Protein AF-A0A9P5BDB6-F1 (afdb_monomer_lite)

Organism: NCBI:txid1803897

Radius of gyration: 20.16 Å; chains: 1; bounding box: 65×36×44 Å

Foldseek 3Di:
DVVLVCCCPVVVPVPRPPVQDDPPSPADDFVGPPDDDFDFDQDPVQETDSDDDPDDDDDDDDDPPPDDRHYYHPDWDAFWDWDWDWDKDWDKDAAQDFKDKDKDFAFDAAPVRHTDWDQDPVRDTDSGQWIWIDIRQQQCQQPVCCVPPVHGGRPDDGGHTDDHGDIDTGITTRDRPPTGTDGRGHD

InterPro domains:
  IPR008979 Galactose-binding-like domain superfamily [SSF49785] (26-170)
  IPR013736 Xaa-Pro dipeptidyl-peptidase, C-terminal [PF08530] (18-170)

Structure (mmCIF, N/CA/C/O backbone):
data_AF-A0A9P5BDB6-F1
#
_entry.id   AF-A0A9P5BDB6-F1
#
loop_
_atom_site.group_PDB
_atom_site.id
_atom_site.type_symbol
_atom_site.label_atom_id
_atom_site.label_alt_id
_atom_site.label_comp_id
_atom_site.label_asym_id
_atom_site.label_entity_id
_atom_site.label_seq_id
_atom_site.pdbx_PDB_ins_code
_atom_site.Cartn_x
_atom_site.Cartn_y
_atom_site.Cartn_z
_atom_site.occupancy
_atom_site.B_iso_or_equiv
_atom_site.auth_seq_id
_atom_site.auth_comp_id
_atom_site.auth_asym_id
_atom_site.auth_atom_id
_atom_site.pdbx_PDB_model_num
ATOM 1 N N . MET A 1 1 ? 29.375 -2.406 -13.005 1.00 69.44 1 MET A N 1
ATOM 2 C CA . MET A 1 1 ? 29.230 -0.979 -12.637 1.00 69.44 1 MET A CA 1
ATOM 3 C C . MET A 1 1 ? 30.063 -0.570 -11.429 1.00 69.44 1 MET A C 1
ATOM 5 O O . MET A 1 1 ? 30.885 0.315 -11.593 1.00 69.44 1 MET A O 1
ATOM 9 N N . GLN A 1 2 ? 29.937 -1.211 -10.257 1.00 81.62 2 GLN A N 1
ATOM 10 C CA . GLN A 1 2 ? 30.625 -0.764 -9.026 1.00 81.62 2 GLN A CA 1
ATOM 11 C C . GLN A 1 2 ? 32.148 -0.587 -9.178 1.00 81.62 2 GLN A C 1
ATOM 13 O O . GLN A 1 2 ? 32.693 0.418 -8.746 1.00 81.62 2 GLN A O 1
ATOM 18 N N . ARG A 1 3 ? 32.838 -1.499 -9.875 1.00 85.56 3 ARG A N 1
ATOM 19 C CA . ARG A 1 3 ? 34.272 -1.338 -10.169 1.00 85.56 3 ARG A CA 1
ATOM 20 C C . ARG A 1 3 ? 34.581 -0.088 -11.003 1.00 85.56 3 ARG A C 1
ATOM 22 O O . ARG A 1 3 ? 35.513 0.616 -10.658 1.00 85.56 3 ARG A O 1
ATOM 29 N N . LYS A 1 4 ? 33.797 0.209 -12.049 1.00 86.31 4 LYS A N 1
ATOM 30 C CA . LYS A 1 4 ? 33.955 1.430 -12.863 1.00 86.31 4 LYS A CA 1
ATOM 31 C C . LYS A 1 4 ? 33.714 2.691 -12.019 1.00 86.31 4 LYS A C 1
ATOM 33 O O . LYS A 1 4 ? 34.449 3.662 -12.139 1.00 86.31 4 LYS A O 1
ATOM 38 N N . PHE A 1 5 ? 32.733 2.649 -11.115 1.00 86.25 5 PHE A N 1
ATOM 39 C CA . PHE A 1 5 ? 32.493 3.730 -10.157 1.00 86.25 5 PHE A CA 1
ATOM 40 C C . PHE A 1 5 ? 33.731 3.981 -9.290 1.00 86.25 5 PHE A C 1
ATOM 42 O O . PHE A 1 5 ? 34.263 5.086 -9.255 1.00 86.25 5 PHE A O 1
ATOM 49 N N . LEU A 1 6 ? 34.253 2.926 -8.667 1.00 91.00 6 LEU A N 1
ATOM 50 C CA . LEU A 1 6 ? 35.444 3.016 -7.827 1.00 91.00 6 LEU A CA 1
ATOM 51 C C . LEU A 1 6 ? 36.692 3.417 -8.627 1.00 91.00 6 LEU A C 1
ATOM 53 O O . LEU A 1 6 ? 37.464 4.244 -8.165 1.00 91.00 6 LEU A O 1
ATOM 57 N N . ASP A 1 7 ? 36.876 2.896 -9.838 1.00 91.75 7 ASP A N 1
ATOM 58 C CA . ASP A 1 7 ? 37.983 3.255 -10.729 1.00 91.75 7 ASP A CA 1
ATOM 59 C C . ASP A 1 7 ? 37.995 4.753 -11.080 1.00 91.75 7 ASP A C 1
ATOM 61 O O . ASP A 1 7 ? 39.063 5.362 -11.132 1.00 91.75 7 ASP A O 1
ATOM 65 N N . TYR A 1 8 ? 36.824 5.361 -11.261 1.00 89.12 8 TYR A N 1
ATOM 66 C CA . TYR A 1 8 ? 36.694 6.791 -11.537 1.00 89.12 8 TYR A CA 1
ATOM 67 C C . TYR A 1 8 ? 37.008 7.651 -10.307 1.00 89.12 8 TYR A C 1
ATOM 69 O O . TYR A 1 8 ? 37.785 8.593 -10.407 1.00 89.12 8 TYR A O 1
ATOM 77 N N . PHE A 1 9 ? 36.429 7.330 -9.142 1.00 89.69 9 PHE A N 1
ATOM 78 C CA . PHE A 1 9 ? 36.543 8.173 -7.942 1.00 89.69 9 PHE A CA 1
ATOM 79 C C . PHE A 1 9 ? 37.794 7.905 -7.096 1.00 89.69 9 PHE A C 1
ATOM 81 O O . PHE A 1 9 ? 38.264 8.812 -6.417 1.00 89.69 9 PHE A O 1
ATOM 88 N N . LEU A 1 10 ? 38.329 6.681 -7.112 1.00 93.38 10 LEU A N 1
ATOM 89 C CA . LEU A 1 10 ? 39.500 6.299 -6.311 1.00 93.38 10 LEU A CA 1
ATOM 90 C C . LEU A 1 10 ? 40.804 6.305 -7.109 1.00 93.38 10 LEU A C 1
ATOM 92 O O . LEU A 1 10 ? 41.866 6.500 -6.526 1.00 93.38 10 LEU A O 1
ATOM 96 N N . PHE A 1 11 ? 40.737 6.067 -8.421 1.00 93.56 11 PHE A N 1
ATOM 97 C CA . PHE A 1 11 ? 41.924 5.907 -9.268 1.00 93.56 11 PHE A CA 1
ATOM 98 C C . PHE A 1 11 ? 41.970 6.889 -10.449 1.00 93.56 11 PHE A C 1
ATOM 100 O O . PHE A 1 11 ? 42.804 6.717 -11.335 1.00 93.56 11 PHE A O 1
ATOM 107 N N . ASP A 1 12 ? 41.089 7.897 -10.467 1.00 88.62 12 ASP A N 1
ATOM 108 C CA . ASP A 1 12 ? 40.996 8.958 -11.487 1.00 88.62 12 ASP A CA 1
ATOM 109 C C . ASP A 1 12 ? 40.868 8.444 -12.937 1.00 88.62 12 ASP A C 1
ATOM 111 O O . ASP A 1 12 ? 41.189 9.133 -13.907 1.00 88.62 12 ASP A O 1
ATOM 115 N N . LYS A 1 13 ? 40.369 7.214 -13.123 1.00 90.06 13 LYS A N 1
ATOM 116 C CA . LYS A 1 13 ? 40.137 6.624 -14.450 1.00 90.06 13 LYS A CA 1
ATOM 117 C C . LYS A 1 13 ? 38.823 7.147 -15.026 1.00 90.06 13 LYS A C 1
ATOM 119 O O . LYS A 1 13 ? 37.816 6.438 -15.017 1.00 90.06 13 LYS A O 1
ATOM 124 N N . LYS A 1 14 ? 38.832 8.400 -15.490 1.00 83.00 14 LYS A N 1
ATOM 125 C CA . LYS A 1 14 ? 37.618 9.124 -15.913 1.00 83.00 14 LYS A CA 1
ATOM 126 C C . LYS A 1 14 ? 36.959 8.577 -17.181 1.00 83.00 14 LYS A C 1
ATOM 128 O O . LYS A 1 14 ? 35.743 8.657 -17.316 1.00 83.00 14 LYS A O 1
ATOM 133 N N . ASP A 1 15 ? 37.743 7.983 -18.073 1.00 82.69 15 ASP A N 1
ATOM 134 C CA . ASP A 1 15 ? 37.272 7.392 -19.328 1.00 82.69 15 ASP A CA 1
ATOM 135 C C . ASP A 1 15 ? 37.002 5.888 -19.161 1.00 82.69 15 ASP A C 1
ATOM 137 O O . ASP A 1 15 ? 37.808 5.033 -19.527 1.00 82.69 15 ASP A O 1
ATOM 141 N N . ASN A 1 16 ? 35.908 5.546 -18.476 1.00 81.12 16 ASN A N 1
ATOM 142 C CA . ASN A 1 16 ? 35.563 4.147 -18.196 1.00 81.12 16 ASN A CA 1
ATOM 143 C C . ASN A 1 16 ? 34.085 3.788 -18.443 1.00 81.12 16 ASN A C 1
ATOM 145 O O . ASN A 1 16 ? 33.651 2.677 -18.105 1.00 81.12 16 ASN A O 1
ATOM 149 N N . GLY A 1 17 ? 33.318 4.705 -19.044 1.00 73.38 17 GLY A N 1
ATOM 150 C CA . GLY A 1 17 ? 31.904 4.515 -19.387 1.00 73.38 17 GLY A CA 1
ATOM 151 C C . GLY A 1 17 ? 31.037 4.177 -18.172 1.00 73.38 17 GLY A C 1
ATOM 152 O O . GLY A 1 17 ? 30.349 3.156 -18.174 1.00 73.38 17 GLY A O 1
ATOM 153 N N . MET A 1 18 ? 31.179 4.930 -17.074 1.00 71.31 18 MET A N 1
ATOM 154 C CA . MET A 1 18 ? 30.401 4.740 -15.838 1.00 71.31 18 MET A CA 1
ATOM 155 C C . MET A 1 18 ? 29.145 5.615 -15.759 1.00 71.31 18 MET A C 1
ATOM 157 O O . MET A 1 18 ? 28.213 5.247 -15.056 1.00 71.31 18 MET A O 1
ATOM 161 N N . LEU A 1 19 ? 29.107 6.750 -16.458 1.00 63.72 19 LEU A N 1
ATOM 162 C CA . LEU A 1 19 ? 28.036 7.746 -16.327 1.00 63.72 19 LEU A CA 1
ATOM 163 C C . LEU A 1 19 ? 26.764 7.423 -17.142 1.00 63.72 19 LEU A C 1
ATOM 165 O O . LEU A 1 19 ? 25.836 8.219 -17.142 1.00 63.72 19 LEU A O 1
ATOM 169 N N . GLU A 1 20 ? 26.697 6.271 -17.812 1.00 59.72 20 GLU A N 1
ATOM 170 C CA . GLU A 1 20 ? 25.645 5.917 -18.786 1.00 59.72 20 GLU A CA 1
ATOM 171 C C . GLU A 1 20 ? 24.553 4.994 -18.211 1.00 59.72 20 GLU A C 1
ATOM 173 O O . GLU A 1 20 ? 24.208 3.993 -18.837 1.00 59.72 20 GLU A O 1
ATOM 178 N N . THR A 1 21 ? 24.069 5.200 -16.977 1.00 56.19 21 THR A N 1
ATOM 179 C CA . THR A 1 21 ? 23.204 4.166 -16.370 1.00 56.19 21 THR A CA 1
ATOM 180 C C . THR A 1 21 ? 22.024 4.682 -15.551 1.00 56.19 21 THR A C 1
ATOM 182 O O . THR A 1 21 ? 22.164 4.980 -14.363 1.00 56.19 21 THR A O 1
ATOM 185 N N . LEU A 1 22 ? 20.841 4.618 -16.164 1.00 55.31 22 LEU A N 1
ATOM 186 C CA . LEU A 1 22 ? 19.526 4.468 -15.534 1.00 55.31 22 LEU A CA 1
ATOM 187 C C . LEU A 1 22 ? 18.759 3.319 -16.243 1.00 55.31 22 LEU A C 1
ATOM 189 O O . LEU A 1 22 ? 19.253 2.756 -17.216 1.00 55.31 22 LEU A O 1
ATOM 193 N N . TYR A 1 23 ? 17.609 2.884 -15.703 1.00 60.47 23 TYR A N 1
ATOM 194 C CA . TYR A 1 23 ? 16.861 1.697 -16.184 1.00 60.47 23 TYR A CA 1
ATOM 195 C C . TYR A 1 23 ? 16.454 1.780 -17.664 1.00 60.47 23 TYR A C 1
ATOM 197 O O . TYR A 1 23 ? 16.486 0.769 -18.364 1.00 60.47 23 TYR A O 1
ATOM 205 N N . ARG A 1 24 ? 16.104 2.982 -18.134 1.00 65.00 24 ARG A N 1
ATOM 206 C CA . ARG A 1 24 ? 16.070 3.314 -19.560 1.00 65.00 24 ARG A CA 1
ATOM 207 C C . ARG A 1 24 ? 17.379 4.043 -19.851 1.00 65.00 24 ARG A C 1
ATOM 209 O O . ARG A 1 24 ? 17.751 4.922 -19.077 1.00 65.00 24 ARG A O 1
ATOM 216 N N . GLU A 1 25 ? 18.075 3.658 -20.917 1.00 62.56 25 GLU A N 1
ATOM 217 C CA . GLU A 1 25 ? 19.440 4.130 -21.211 1.00 62.56 25 GLU A CA 1
ATOM 218 C C . GLU A 1 25 ? 19.535 5.666 -21.321 1.00 62.56 25 GLU A C 1
ATOM 220 O O . GLU A 1 25 ? 20.555 6.236 -20.944 1.00 62.56 25 GLU A O 1
ATOM 225 N N . ASP A 1 26 ? 18.440 6.329 -21.712 1.00 73.00 26 ASP A N 1
ATOM 226 C CA . ASP A 1 26 ? 18.333 7.791 -21.840 1.00 73.00 26 ASP A CA 1
ATOM 227 C C . ASP A 1 26 ? 17.632 8.485 -20.653 1.00 73.00 26 ASP A C 1
ATOM 229 O O . ASP A 1 26 ? 17.383 9.693 -20.686 1.00 73.00 26 ASP A O 1
ATOM 233 N N . GLU A 1 27 ? 17.258 7.743 -19.607 1.00 77.31 27 GLU A N 1
ATOM 234 C CA . GLU A 1 27 ? 16.602 8.338 -18.445 1.00 77.31 27 GLU A CA 1
ATOM 235 C C . GLU A 1 27 ? 17.592 9.223 -17.684 1.00 77.31 27 GLU A C 1
ATOM 237 O O . GLU A 1 27 ? 18.753 8.865 -17.508 1.00 77.31 27 GLU A O 1
ATOM 242 N N . THR A 1 28 ? 17.134 10.380 -17.205 1.00 82.06 28 THR A N 1
ATOM 243 C CA . THR A 1 28 ? 17.984 11.352 -16.485 1.00 82.06 28 THR A CA 1
ATOM 244 C C . THR A 1 28 ? 17.473 11.664 -15.081 1.00 82.06 28 THR A C 1
ATOM 246 O O . THR A 1 28 ? 18.120 12.395 -14.328 1.00 82.06 28 THR A O 1
ATOM 249 N N . SER A 1 29 ? 16.324 11.100 -14.705 1.00 81.75 29 SER A N 1
ATOM 250 C CA . SER A 1 29 ? 15.650 11.378 -13.441 1.00 81.75 29 SER A CA 1
ATOM 251 C C . SER A 1 29 ? 14.963 10.135 -12.884 1.00 81.75 29 SER A C 1
ATOM 253 O O . SER A 1 29 ? 14.673 9.179 -13.599 1.00 81.75 29 SER A O 1
ATOM 255 N N . PHE A 1 30 ? 14.703 10.135 -11.579 1.00 77.56 30 PHE A N 1
ATOM 256 C CA . PHE A 1 30 ? 13.811 9.153 -10.982 1.00 77.56 30 PHE A CA 1
ATOM 257 C C . PHE A 1 30 ? 12.891 9.823 -9.946 1.00 77.56 30 PHE A C 1
ATOM 259 O O . PHE A 1 30 ? 13.412 10.407 -8.991 1.00 77.56 30 PHE A O 1
ATOM 266 N N . PRO A 1 31 ? 11.554 9.685 -10.063 1.00 81.75 31 PRO A N 1
ATOM 267 C CA . PRO A 1 31 ? 10.823 9.096 -11.195 1.00 81.75 31 PRO A CA 1
ATOM 268 C C . PRO A 1 31 ? 11.068 9.854 -12.518 1.00 81.75 31 PRO A C 1
ATOM 270 O O . PRO A 1 31 ? 11.462 11.018 -12.455 1.00 81.75 31 PRO A O 1
ATOM 273 N N . PRO A 1 32 ? 10.852 9.224 -13.688 1.00 83.50 32 PRO A N 1
ATOM 274 C CA . PRO A 1 32 ? 10.959 9.887 -14.990 1.00 83.50 32 PRO A CA 1
ATOM 275 C C . PRO A 1 32 ? 10.100 11.150 -15.118 1.00 83.50 32 PRO A C 1
ATOM 277 O O . PRO A 1 32 ? 9.013 11.221 -14.538 1.00 83.50 32 PRO A O 1
ATOM 280 N N . PHE A 1 33 ? 10.530 12.121 -15.927 1.00 85.00 33 PHE A N 1
ATOM 281 C CA . PHE A 1 33 ? 9.787 13.375 -16.141 1.00 85.00 33 PHE A CA 1
ATOM 282 C C . PHE A 1 33 ? 8.409 13.190 -16.795 1.00 85.00 33 PHE A C 1
ATOM 284 O O . PHE A 1 33 ? 7.537 14.039 -16.622 1.00 85.00 33 PHE A O 1
ATOM 291 N N . ASP A 1 34 ? 8.205 12.101 -17.536 1.00 85.88 34 ASP A N 1
ATOM 292 C CA . ASP A 1 34 ? 6.930 11.729 -18.160 1.00 85.88 34 ASP A CA 1
ATOM 293 C C . ASP A 1 34 ? 6.008 10.926 -17.221 1.00 85.88 34 ASP A C 1
ATOM 295 O O . ASP A 1 34 ? 4.931 10.489 -17.635 1.00 85.88 34 ASP A O 1
ATOM 299 N N . THR A 1 35 ? 6.391 10.746 -15.950 1.00 85.94 35 THR A N 1
ATOM 300 C CA . THR A 1 35 ? 5.573 10.045 -14.954 1.00 85.94 35 THR A CA 1
ATOM 301 C C . THR A 1 35 ? 4.239 10.759 -14.748 1.00 85.94 35 THR A C 1
ATOM 303 O O . THR A 1 35 ? 4.188 11.948 -14.431 1.00 85.94 35 THR A O 1
ATOM 306 N N . GLN A 1 36 ? 3.147 10.003 -14.856 1.00 89.44 36 GLN A N 1
ATOM 307 C CA . GLN A 1 36 ? 1.801 10.478 -14.552 1.00 89.44 36 GLN A CA 1
ATOM 308 C C . GLN A 1 36 ? 1.323 9.918 -13.218 1.00 89.44 36 GLN A C 1
ATOM 310 O O . GLN A 1 36 ? 1.463 8.727 -12.936 1.00 89.44 36 GLN A O 1
ATOM 315 N N . GLU A 1 37 ? 0.708 10.773 -12.409 1.00 88.19 37 GLU A N 1
ATOM 316 C CA . GLU A 1 37 ? 0.053 10.334 -11.188 1.00 88.19 37 GLU A CA 1
ATOM 317 C C . GLU A 1 37 ? -1.363 9.842 -11.492 1.00 88.19 37 GLU A C 1
ATOM 319 O O . GLU A 1 37 ? -2.229 10.605 -11.921 1.00 88.19 37 GLU A O 1
ATOM 324 N N . VAL A 1 38 ? -1.597 8.551 -11.259 1.00 91.06 38 VAL A N 1
ATOM 325 C CA . VAL A 1 38 ? -2.867 7.880 -11.555 1.00 91.06 38 VAL A CA 1
ATOM 326 C C . VAL A 1 38 ? -3.474 7.344 -10.264 1.00 91.06 38 VAL A C 1
ATOM 328 O O . VAL A 1 38 ? -2.821 6.629 -9.504 1.00 91.06 38 VAL A O 1
ATOM 331 N N . SER A 1 39 ? -4.740 7.681 -10.020 1.00 92.50 39 SER A N 1
ATOM 332 C CA . SER A 1 39 ? -5.497 7.196 -8.863 1.00 92.50 39 SER A CA 1
ATOM 333 C C . SER A 1 39 ? -6.342 5.978 -9.227 1.00 92.50 39 SER A C 1
ATOM 335 O O . SER A 1 39 ? -7.054 5.986 -10.228 1.00 92.50 39 SER A O 1
ATOM 337 N N . PHE A 1 40 ? -6.301 4.961 -8.367 1.00 93.12 40 PHE A N 1
ATOM 338 C CA . PHE A 1 40 ? -7.231 3.836 -8.385 1.00 93.12 40 PHE A CA 1
ATOM 339 C C . PHE A 1 40 ? -8.119 3.927 -7.149 1.00 93.12 40 PHE A C 1
ATOM 341 O O . PHE A 1 40 ? -7.626 3.938 -6.021 1.00 93.12 40 PHE A O 1
ATOM 348 N N . TYR A 1 41 ? -9.425 3.988 -7.359 1.00 95.19 41 TYR A N 1
ATOM 349 C CA . TYR A 1 41 ? -10.412 4.120 -6.302 1.00 95.19 41 TYR A CA 1
ATOM 350 C C . TYR A 1 41 ? -10.902 2.749 -5.848 1.00 95.19 41 TYR A C 1
ATOM 352 O O . TYR A 1 41 ? -11.212 1.881 -6.666 1.00 95.19 41 TYR A O 1
ATOM 360 N N . LEU A 1 42 ? -10.983 2.575 -4.530 1.00 94.88 42 LEU A N 1
ATOM 361 C CA . LEU A 1 42 ? -11.600 1.413 -3.901 1.00 94.88 42 LEU A CA 1
ATOM 362 C C . LEU A 1 42 ? -13.125 1.568 -3.971 1.00 94.88 42 LEU A C 1
ATOM 364 O O . LEU A 1 42 ? -13.653 2.559 -3.464 1.00 94.88 42 LEU A O 1
ATOM 368 N N . THR A 1 43 ? -13.830 0.611 -4.574 1.00 94.69 43 THR A N 1
ATOM 369 C CA . THR A 1 43 ? -15.304 0.633 -4.647 1.00 94.69 43 THR A CA 1
ATOM 370 C C . THR A 1 43 ? -15.947 -0.286 -3.597 1.00 94.69 43 THR A C 1
ATOM 372 O O . THR A 1 43 ? -15.309 -1.249 -3.152 1.00 94.69 43 THR A O 1
ATOM 375 N N . PRO A 1 44 ? -17.216 -0.052 -3.211 1.00 93.88 44 PRO A N 1
ATOM 376 C CA . PRO A 1 44 ? -17.940 -0.932 -2.287 1.00 93.88 44 PRO A CA 1
ATOM 377 C C . PRO A 1 44 ? -18.059 -2.389 -2.761 1.00 93.88 44 PRO A C 1
ATOM 379 O O . PRO A 1 44 ? -18.041 -3.321 -1.958 1.00 93.88 44 PRO A O 1
ATOM 382 N N . GLU A 1 45 ? -18.081 -2.611 -4.075 1.00 94.00 45 GLU A N 1
ATOM 383 C CA . GLU A 1 45 ? -18.115 -3.929 -4.725 1.00 94.00 45 GLU A CA 1
ATOM 384 C C . GLU A 1 45 ? -16.749 -4.631 -4.701 1.00 94.00 45 GLU A C 1
ATOM 386 O O . GLU A 1 45 ? -16.560 -5.664 -5.351 1.00 94.00 45 GLU A O 1
ATOM 391 N N . LYS A 1 46 ? -15.788 -4.072 -3.956 1.00 95.56 46 LYS A N 1
ATOM 392 C CA . LYS A 1 46 ? -14.409 -4.543 -3.841 1.00 95.56 46 LYS A CA 1
ATOM 393 C C . LYS A 1 46 ? -13.697 -4.536 -5.194 1.00 95.56 46 LYS A C 1
ATOM 395 O O . LYS A 1 46 ? -12.988 -5.480 -5.558 1.00 95.56 46 LYS A O 1
ATOM 400 N N . ARG A 1 47 ? -13.876 -3.447 -5.947 1.00 95.25 47 ARG A N 1
ATOM 401 C CA . ARG A 1 47 ? -13.162 -3.201 -7.203 1.00 95.25 47 ARG A CA 1
ATOM 402 C C . ARG A 1 47 ? -12.130 -2.086 -7.081 1.00 95.25 47 ARG A C 1
ATOM 404 O O . ARG A 1 47 ? -12.230 -1.233 -6.202 1.00 95.25 47 ARG A O 1
ATOM 411 N N . LEU A 1 48 ? -11.126 -2.128 -7.955 1.00 93.94 48 LEU A N 1
ATOM 412 C CA . LEU A 1 48 ? -10.222 -1.015 -8.240 1.00 93.94 48 LEU A CA 1
ATOM 413 C C . LEU A 1 48 ? -10.688 -0.345 -9.531 1.00 93.94 48 LEU A C 1
ATOM 415 O O . LEU A 1 48 ? -10.611 -0.962 -10.596 1.00 93.94 48 LEU A O 1
ATOM 419 N N . SER A 1 49 ? -11.150 0.901 -9.430 1.00 93.00 49 SER A N 1
ATOM 420 C CA . SER A 1 49 ? -11.615 1.684 -10.579 1.00 93.00 49 SER A CA 1
ATOM 421 C C . SER A 1 49 ? -10.693 2.859 -10.874 1.00 93.00 49 SER A C 1
ATOM 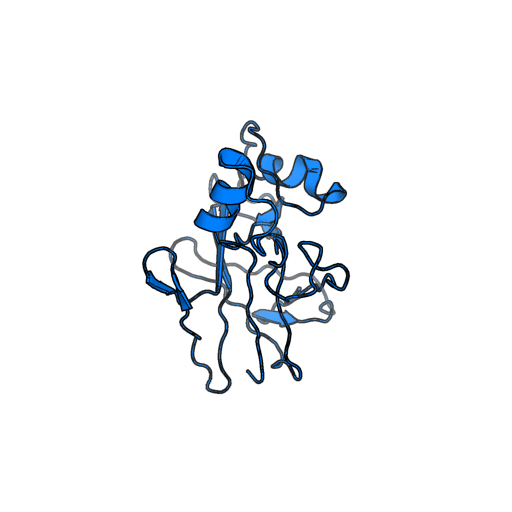423 O O . SER A 1 49 ? -10.224 3.537 -9.965 1.00 93.00 49 SER A O 1
ATOM 425 N N . LEU A 1 50 ? -10.477 3.148 -12.155 1.00 91.69 50 LEU A N 1
ATOM 426 C CA . LEU A 1 50 ? -9.838 4.396 -12.595 1.00 91.69 50 LEU A CA 1
ATOM 427 C C . LEU A 1 50 ? -10.803 5.589 -12.558 1.00 91.69 50 LEU A C 1
ATOM 429 O O . LEU A 1 50 ? -10.383 6.739 -12.675 1.00 91.69 50 LEU A O 1
ATOM 433 N N . LYS A 1 51 ? -12.106 5.330 -12.421 1.00 91.94 51 LYS A N 1
ATOM 434 C CA . LYS A 1 51 ? -13.134 6.361 -12.317 1.00 91.94 51 LYS A CA 1
ATOM 435 C C . LYS A 1 51 ? -13.513 6.532 -10.860 1.00 91.94 51 LYS A C 1
ATOM 437 O O . LYS A 1 51 ? -13.628 5.561 -10.117 1.00 91.94 51 LYS A O 1
ATOM 442 N N . TYR A 1 52 ? -13.739 7.778 -10.461 1.00 90.44 52 TYR A N 1
ATOM 443 C CA . TYR A 1 52 ? -14.262 8.044 -9.132 1.00 90.44 52 TYR A CA 1
ATOM 444 C C . TYR A 1 52 ? -15.639 7.367 -8.989 1.00 90.44 52 TYR A C 1
ATOM 446 O O . TYR A 1 52 ? -16.486 7.563 -9.869 1.00 90.44 52 TYR A O 1
ATOM 454 N N . PRO A 1 53 ? -15.873 6.558 -7.940 1.00 89.00 53 PRO A N 1
ATOM 455 C CA . PRO A 1 53 ? -17.123 5.828 -7.788 1.00 89.00 53 PRO A CA 1
ATOM 456 C C . PRO A 1 53 ? -18.293 6.802 -7.624 1.00 89.00 53 PRO A C 1
ATOM 458 O O . PRO A 1 53 ? -18.225 7.760 -6.854 1.00 89.00 53 PRO A O 1
ATOM 461 N N . ALA A 1 54 ? -19.376 6.557 -8.361 1.00 85.88 54 ALA A N 1
ATOM 462 C CA . ALA A 1 54 ? -20.614 7.306 -8.204 1.00 85.88 54 ALA A CA 1
ATOM 463 C C . ALA A 1 54 ? -21.396 6.757 -7.003 1.00 85.88 54 ALA A C 1
ATOM 465 O O . ALA A 1 54 ? -21.600 5.550 -6.903 1.00 85.88 54 ALA A O 1
ATOM 466 N N . GLY A 1 55 ? -21.863 7.636 -6.117 1.00 85.69 55 GLY A N 1
ATOM 467 C CA . GLY A 1 55 ? -22.681 7.262 -4.963 1.00 85.69 55 GLY A CA 1
ATOM 468 C C . GLY A 1 55 ? -22.058 7.646 -3.625 1.00 85.69 55 GLY A C 1
ATOM 469 O O . GLY A 1 55 ? -21.063 8.366 -3.555 1.00 85.69 55 GLY A O 1
ATOM 470 N N . GLU A 1 56 ? -22.698 7.193 -2.551 1.00 87.69 56 GLU A N 1
ATOM 471 C CA . GLU A 1 56 ? -22.248 7.463 -1.189 1.00 87.69 56 GLU A CA 1
ATOM 472 C C . GLU A 1 56 ? -21.111 6.525 -0.777 1.00 87.69 56 GLU A C 1
ATOM 474 O O . GLU A 1 56 ? -21.037 5.369 -1.202 1.00 87.69 56 GLU A O 1
ATOM 479 N N . LYS A 1 57 ? -20.228 7.025 0.092 1.00 89.81 57 LYS A N 1
ATOM 480 C CA . LYS A 1 57 ? -19.190 6.206 0.719 1.00 89.81 57 LYS A CA 1
ATOM 481 C C . LYS A 1 57 ? -19.841 5.074 1.514 1.00 89.81 57 LYS A C 1
ATOM 483 O O . LYS A 1 57 ? -20.743 5.319 2.312 1.00 89.81 57 LYS A O 1
ATOM 488 N N . GLN A 1 58 ? -19.334 3.857 1.343 1.00 93.88 58 GLN A N 1
ATOM 489 C CA . GLN A 1 58 ? -19.759 2.697 2.122 1.00 93.88 58 GLN A CA 1
ATOM 490 C C . GLN A 1 58 ? -18.615 2.180 2.982 1.00 93.88 58 GLN A C 1
ATOM 492 O O . GLN A 1 58 ? -17.455 2.166 2.570 1.00 93.88 58 GLN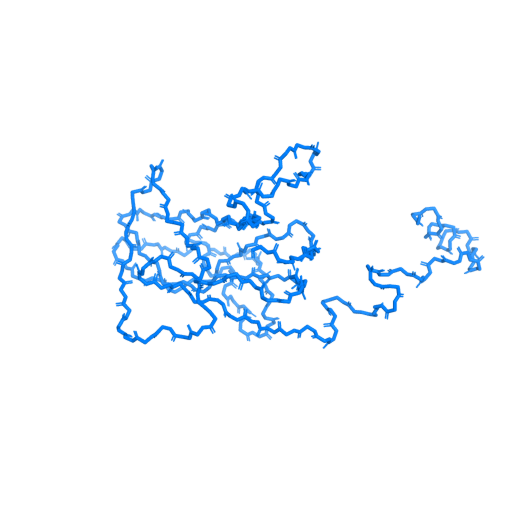 A O 1
ATOM 497 N N . GLU A 1 59 ? -18.960 1.738 4.185 1.00 95.06 59 GLU A N 1
ATOM 498 C CA . GLU A 1 59 ? -18.015 1.087 5.074 1.00 95.06 59 GLU A CA 1
ATOM 499 C C . GLU A 1 59 ? -17.822 -0.376 4.671 1.00 95.06 59 GLU A C 1
ATOM 501 O O . GLU A 1 59 ? -18.786 -1.119 4.481 1.00 95.06 59 GLU A O 1
ATOM 506 N N . LEU A 1 60 ? -16.561 -0.799 4.596 1.00 96.38 60 LEU A N 1
ATOM 507 C CA . LEU A 1 60 ? -16.192 -2.200 4.455 1.00 96.38 60 LEU A CA 1
ATOM 508 C C . LEU A 1 60 ? -15.534 -2.671 5.751 1.00 96.38 60 LEU A C 1
ATOM 510 O O . LEU A 1 60 ? -14.546 -2.094 6.203 1.00 96.38 60 LEU A O 1
ATOM 514 N N . SER A 1 61 ? -16.069 -3.741 6.334 1.00 95.44 61 SER A N 1
ATOM 515 C CA . SER A 1 61 ? -15.569 -4.322 7.581 1.00 95.44 61 SER A CA 1
ATOM 516 C C . SER A 1 61 ? -14.981 -5.712 7.340 1.00 95.44 61 SER A C 1
ATOM 518 O O . SER A 1 61 ? -15.425 -6.452 6.461 1.00 95.44 61 SER A O 1
ATOM 520 N N . TYR A 1 62 ? -13.988 -6.079 8.144 1.00 94.81 62 TYR A N 1
ATOM 521 C CA . TYR A 1 62 ? -13.381 -7.409 8.158 1.00 94.81 62 TYR A CA 1
ATOM 522 C C . TYR A 1 62 ? -12.881 -7.731 9.567 1.00 94.81 62 TYR A C 1
ATOM 524 O O . TYR A 1 62 ? -12.622 -6.821 10.360 1.00 94.81 62 TYR A O 1
ATOM 532 N N . GLN A 1 63 ? -12.737 -9.016 9.899 1.00 94.25 63 GLN A N 1
ATOM 533 C CA . GLN A 1 63 ? -12.168 -9.404 11.182 1.00 94.25 63 GLN A CA 1
ATOM 534 C C . GLN A 1 63 ? -10.635 -9.371 11.118 1.00 94.25 63 GLN A C 1
ATOM 536 O O . GLN A 1 63 ? -10.009 -10.168 10.416 1.00 94.25 63 GLN A O 1
ATOM 541 N N . GLY A 1 64 ? -10.018 -8.472 11.892 1.00 89.50 64 GLY A N 1
ATOM 542 C CA . GLY A 1 64 ? -8.560 -8.409 12.034 1.00 89.50 64 GLY A CA 1
ATOM 543 C C . GLY A 1 64 ? -7.952 -9.768 12.410 1.00 89.50 64 GLY A C 1
ATOM 544 O O . GLY A 1 64 ? -8.572 -10.558 13.123 1.00 89.50 64 GLY A O 1
ATOM 545 N N . PHE A 1 65 ? -6.745 -10.045 11.908 1.00 86.94 65 PHE A N 1
ATOM 546 C CA . PHE A 1 65 ? -6.015 -11.322 12.027 1.00 86.94 65 PHE A CA 1
ATOM 547 C C . PHE A 1 65 ? -6.656 -12.559 11.378 1.00 86.94 65 PHE A C 1
ATOM 549 O O . PHE A 1 65 ? -5.993 -13.593 11.311 1.00 86.94 65 PHE A O 1
ATOM 556 N N . ARG A 1 66 ? -7.906 -12.491 10.904 1.00 91.75 66 ARG A N 1
ATOM 557 C CA . ARG A 1 66 ? -8.593 -13.634 10.278 1.00 91.75 66 ARG A CA 1
ATOM 558 C C . ARG A 1 66 ? -8.872 -13.418 8.803 1.00 91.75 66 ARG A C 1
ATOM 560 O O . ARG A 1 66 ? -8.606 -14.305 7.997 1.00 91.75 66 ARG A O 1
ATOM 567 N N . ASP A 1 67 ? -9.352 -12.230 8.469 1.00 94.94 67 ASP A N 1
ATOM 568 C CA . ASP A 1 67 ? -9.856 -11.921 7.142 1.00 94.94 67 ASP A CA 1
ATOM 569 C C . ASP A 1 67 ? -8.976 -10.898 6.428 1.00 94.94 67 ASP A C 1
ATOM 571 O O . ASP A 1 67 ? -8.172 -10.179 7.026 1.00 94.94 67 ASP A O 1
ATOM 575 N N . ASN A 1 68 ? -9.174 -10.808 5.117 1.00 94.69 68 ASN A N 1
ATOM 576 C CA . ASN A 1 68 ? -8.633 -9.755 4.275 1.00 94.69 68 ASN A CA 1
ATOM 577 C C . ASN A 1 68 ? -9.748 -9.163 3.406 1.00 94.69 68 ASN A C 1
ATOM 579 O O . ASN A 1 68 ? -10.728 -9.833 3.075 1.00 94.69 68 ASN A O 1
ATOM 583 N N . ILE A 1 69 ? -9.575 -7.903 3.016 1.00 95.81 69 ILE A N 1
ATOM 584 C CA . ILE A 1 69 ? -10.358 -7.295 1.944 1.00 95.81 69 ILE A CA 1
ATOM 585 C C . ILE A 1 69 ? -9.459 -7.241 0.715 1.00 95.81 69 ILE A C 1
ATOM 587 O O . ILE A 1 69 ? -8.372 -6.670 0.756 1.00 95.81 69 ILE A O 1
ATOM 591 N N . THR A 1 70 ? -9.917 -7.850 -0.375 1.00 95.44 70 THR A N 1
ATOM 592 C CA . THR A 1 70 ? -9.211 -7.856 -1.658 1.00 95.44 70 THR A CA 1
ATOM 593 C C . THR A 1 70 ? -9.999 -7.032 -2.660 1.00 95.44 70 THR A C 1
ATOM 595 O O . THR A 1 70 ? -11.193 -7.269 -2.818 1.00 95.44 70 THR A O 1
ATOM 598 N N . PHE A 1 71 ? -9.322 -6.107 -3.343 1.00 95.56 71 PHE A N 1
ATOM 599 C CA . PHE A 1 71 ? -9.887 -5.324 -4.438 1.00 95.56 71 PHE A CA 1
ATOM 600 C C . PHE A 1 71 ? -9.290 -5.781 -5.768 1.00 95.56 71 PHE A C 1
ATOM 602 O O . PHE A 1 71 ? -8.076 -5.960 -5.872 1.00 95.56 71 PHE A O 1
ATOM 609 N N . ILE A 1 72 ? -10.141 -5.972 -6.774 1.00 93.62 72 ILE A N 1
ATOM 610 C CA . ILE A 1 72 ? -9.750 -6.468 -8.103 1.00 93.62 72 ILE A CA 1
ATOM 611 C C . ILE A 1 72 ? -10.072 -5.397 -9.143 1.00 93.62 72 ILE A C 1
ATOM 613 O O . ILE A 1 72 ? -11.113 -4.753 -9.047 1.00 93.62 72 ILE A O 1
ATOM 617 N N . LEU A 1 73 ? -9.212 -5.216 -10.143 1.00 91.81 73 LEU A N 1
ATOM 618 C CA . LEU A 1 73 ? -9.486 -4.313 -11.264 1.00 91.81 73 LEU A CA 1
ATOM 619 C C . LEU A 1 73 ? -10.852 -4.608 -11.902 1.00 91.81 73 LEU A C 1
ATOM 621 O O . LEU A 1 73 ? -11.248 -5.766 -12.044 1.00 91.81 73 LEU A O 1
ATOM 625 N N . GLU A 1 74 ? -11.584 -3.551 -12.254 1.00 88.62 74 GLU A N 1
ATOM 626 C CA . GLU A 1 74 ? -12.875 -3.672 -12.950 1.00 88.62 74 GLU A CA 1
ATOM 627 C C . GLU A 1 74 ? -12.720 -4.268 -14.346 1.00 88.62 74 GLU A C 1
ATOM 629 O O . GLU A 1 74 ? -13.537 -5.080 -14.779 1.00 88.62 74 GLU A O 1
ATOM 634 N N . SER A 1 75 ? -11.654 -3.871 -15.030 1.00 86.12 75 SER A N 1
ATOM 635 C CA . SER A 1 75 ? -11.286 -4.359 -16.345 1.00 86.12 75 SER A CA 1
ATOM 636 C C . SER A 1 75 ? -9.771 -4.491 -16.433 1.00 86.12 75 SER A C 1
ATOM 638 O O . SER A 1 75 ? -9.056 -3.710 -15.795 1.00 86.12 75 SER A O 1
ATOM 640 N N . PRO A 1 76 ? -9.268 -5.427 -17.244 1.00 85.88 76 PRO A N 1
ATOM 641 C CA . PRO A 1 76 ? -7.847 -5.490 -17.510 1.00 85.88 76 PRO A CA 1
ATOM 642 C C . PRO A 1 76 ? -7.340 -4.277 -18.301 1.00 85.88 76 PRO A C 1
ATOM 644 O O . PRO A 1 76 ? -8.125 -3.512 -18.872 1.00 85.88 76 PRO A O 1
ATOM 647 N N . PHE A 1 77 ? -6.022 -4.082 -18.316 1.00 84.50 77 PHE A N 1
ATOM 648 C CA . PHE A 1 77 ? -5.401 -2.969 -19.032 1.00 84.50 77 PHE A CA 1
ATOM 649 C C . PHE A 1 77 ? -5.242 -3.302 -20.518 1.00 84.50 77 PHE A C 1
ATOM 651 O O . PHE A 1 77 ? -4.801 -4.389 -20.880 1.00 84.50 77 PHE A O 1
ATOM 658 N N . ALA A 1 78 ? -5.590 -2.347 -21.384 1.00 82.56 78 ALA A N 1
ATOM 659 C CA . ALA A 1 78 ? -5.471 -2.511 -22.834 1.00 82.56 78 ALA A CA 1
ATOM 660 C C . ALA A 1 78 ? -4.037 -2.302 -23.348 1.00 82.56 78 ALA A C 1
ATOM 662 O O . ALA A 1 78 ? -3.687 -2.792 -24.418 1.00 82.56 78 ALA A O 1
ATOM 663 N N . GLU A 1 79 ? -3.221 -1.563 -22.597 1.00 83.31 79 GLU A N 1
ATOM 664 C CA . GLU A 1 79 ? -1.878 -1.157 -22.993 1.00 83.31 79 GLU A CA 1
ATOM 665 C C . GLU A 1 79 ? -0.861 -1.522 -21.918 1.00 83.31 79 GLU A C 1
ATOM 667 O O . GLU A 1 79 ? -1.186 -1.627 -20.731 1.00 83.31 79 GLU A O 1
ATOM 672 N N . TYR A 1 80 ? 0.389 -1.689 -22.349 1.00 80.38 80 TYR A N 1
ATOM 673 C CA . TYR A 1 80 ? 1.490 -1.902 -21.426 1.00 80.38 80 TYR A CA 1
ATOM 674 C C . TYR A 1 80 ? 1.830 -0.610 -20.692 1.00 80.38 80 TYR A C 1
ATOM 676 O O . TYR A 1 80 ? 1.948 0.443 -21.313 1.00 80.38 80 TYR A O 1
ATOM 684 N N . PHE A 1 81 ? 2.089 -0.708 -19.393 1.00 84.31 81 PHE A N 1
ATOM 685 C CA . PHE A 1 81 ? 2.552 0.427 -18.600 1.00 84.31 81 PHE A CA 1
ATOM 686 C C . PHE A 1 81 ? 3.547 -0.011 -17.530 1.00 84.31 81 PHE A C 1
ATOM 688 O O . PHE A 1 81 ? 3.676 -1.197 -17.216 1.00 84.31 81 PHE A O 1
ATOM 695 N N . GLU A 1 82 ? 4.253 0.974 -16.982 1.00 82.94 82 GLU A N 1
ATOM 696 C CA . GLU A 1 82 ? 5.198 0.811 -15.884 1.00 82.94 82 GLU A CA 1
ATOM 697 C C . GLU A 1 82 ? 4.698 1.586 -14.665 1.00 82.94 82 GLU A C 1
ATOM 699 O O . GLU A 1 82 ? 4.255 2.728 -14.776 1.00 82.94 82 GLU A O 1
ATOM 704 N N . ILE A 1 83 ? 4.768 0.965 -13.488 1.00 82.62 83 ILE A N 1
ATOM 705 C CA . ILE A 1 83 ? 4.469 1.630 -12.215 1.00 82.62 83 ILE A CA 1
ATOM 706 C C . ILE A 1 83 ? 5.788 2.048 -11.589 1.00 82.62 83 ILE A C 1
ATOM 708 O O . ILE A 1 83 ? 6.500 1.189 -11.083 1.00 82.62 83 ILE A O 1
ATOM 712 N N . LEU A 1 84 ? 6.080 3.348 -11.586 1.00 80.00 84 LEU A N 1
ATOM 713 C CA . LEU A 1 84 ? 7.317 3.919 -11.056 1.00 80.00 84 LEU A CA 1
ATOM 714 C C . LEU A 1 84 ? 7.029 4.797 -9.827 1.00 80.00 84 LEU A C 1
ATOM 716 O O . LEU A 1 84 ? 5.961 5.393 -9.705 1.00 80.00 84 LEU A O 1
ATOM 720 N N . GLY A 1 85 ? 8.000 4.903 -8.920 1.00 78.38 85 GLY A N 1
ATOM 721 C CA . GLY A 1 85 ? 7.933 5.785 -7.750 1.00 78.38 85 GLY A CA 1
ATOM 722 C C . GLY A 1 85 ? 7.368 5.133 -6.484 1.00 78.38 85 GLY A C 1
ATOM 723 O O . GLY A 1 85 ? 7.481 3.922 -6.295 1.00 78.38 85 GLY A O 1
ATOM 724 N N . SER A 1 86 ? 6.797 5.968 -5.608 1.00 79.06 86 SER A N 1
ATOM 725 C CA . SER A 1 86 ? 6.378 5.623 -4.238 1.00 79.06 86 SER A CA 1
ATOM 726 C C . SER A 1 86 ? 4.853 5.684 -4.086 1.00 79.06 86 SER A C 1
ATOM 728 O O . SER A 1 86 ? 4.314 6.655 -3.556 1.00 79.06 86 SER A O 1
ATOM 730 N N . PRO A 1 87 ? 4.128 4.665 -4.559 1.00 84.81 87 PRO A N 1
ATOM 731 C CA . PRO A 1 87 ? 2.680 4.596 -4.423 1.00 84.81 87 PRO A CA 1
ATOM 732 C C . PRO A 1 87 ? 2.233 4.545 -2.958 1.00 84.81 87 PRO A C 1
ATOM 734 O O . PRO A 1 87 ? 2.892 3.974 -2.083 1.00 84.81 87 PRO A O 1
ATOM 737 N N . TYR A 1 88 ? 1.050 5.089 -2.716 1.00 88.06 88 TYR A N 1
ATOM 738 C CA . TYR A 1 88 ? 0.462 5.224 -1.393 1.00 88.06 88 TYR A CA 1
ATOM 739 C C . TYR A 1 88 ? -1.040 4.937 -1.444 1.00 88.06 88 TYR A C 1
ATOM 741 O O . TYR A 1 88 ? -1.646 4.922 -2.516 1.00 88.06 88 TYR A O 1
ATOM 749 N N . LEU A 1 89 ? -1.633 4.685 -0.281 1.00 90.94 89 LEU A N 1
ATOM 750 C CA . LEU A 1 89 ? -3.079 4.576 -0.115 1.00 90.94 89 LEU A CA 1
ATOM 751 C C . LEU A 1 89 ? -3.565 5.738 0.753 1.00 90.94 89 LEU A C 1
ATOM 753 O O . LEU A 1 89 ? -3.018 5.954 1.831 1.00 90.94 89 LEU A O 1
ATOM 757 N N . ASP A 1 90 ? -4.591 6.449 0.293 1.00 92.19 90 ASP A N 1
ATOM 758 C CA . ASP A 1 90 ? -5.353 7.426 1.079 1.00 92.19 90 ASP A CA 1
ATOM 759 C C . ASP A 1 90 ? -6.650 6.756 1.541 1.00 92.19 90 ASP A C 1
ATOM 761 O O . ASP A 1 90 ? -7.475 6.360 0.714 1.00 92.19 90 ASP A O 1
ATOM 765 N N . LEU A 1 91 ? -6.780 6.537 2.849 1.00 94.06 91 LEU A N 1
ATOM 766 C CA . LEU A 1 91 ? -7.848 5.734 3.442 1.00 94.06 91 LEU A CA 1
ATOM 767 C C . LEU A 1 91 ? -8.529 6.469 4.591 1.00 94.06 91 LEU A C 1
ATOM 769 O O . LEU A 1 91 ? -7.889 7.170 5.370 1.00 94.06 91 LEU A O 1
ATOM 773 N N . GLU A 1 92 ? -9.818 6.198 4.763 1.00 95.81 92 GLU A N 1
ATOM 774 C CA . GLU A 1 92 ? -10.528 6.419 6.021 1.00 95.81 92 GLU A CA 1
ATOM 775 C C . GLU A 1 92 ? -10.650 5.074 6.741 1.00 95.81 92 GLU A C 1
ATOM 777 O O . GLU A 1 92 ? -11.176 4.110 6.186 1.00 95.81 92 GLU A O 1
ATOM 782 N N . VAL A 1 93 ? -10.134 4.992 7.967 1.00 96.56 93 VAL A N 1
ATOM 783 C CA . VAL A 1 93 ? -10.098 3.752 8.750 1.00 96.56 93 VAL A CA 1
ATOM 784 C C . VAL A 1 93 ? -10.708 3.946 10.127 1.00 96.56 93 VAL A C 1
ATOM 786 O O . VAL A 1 93 ? -10.618 5.017 10.725 1.00 96.56 93 VAL A O 1
ATOM 789 N N . ARG A 1 94 ? -11.306 2.875 10.647 1.00 97.19 94 ARG A N 1
ATOM 790 C CA . ARG A 1 94 ? -11.875 2.797 11.991 1.00 97.19 94 ARG A CA 1
ATOM 791 C C . ARG A 1 94 ? -11.554 1.434 12.585 1.00 97.19 94 ARG A C 1
ATOM 793 O O . ARG A 1 94 ? -11.647 0.423 11.897 1.00 97.19 94 ARG A O 1
ATOM 800 N N . THR A 1 95 ? -11.205 1.403 13.865 1.00 97.25 95 THR A N 1
ATOM 801 C CA . THR A 1 95 ? -10.948 0.164 14.610 1.00 97.25 95 THR A CA 1
ATOM 802 C C . THR A 1 95 ? -11.685 0.191 15.942 1.00 97.25 95 THR A C 1
ATOM 804 O O . THR A 1 95 ? -11.851 1.253 16.537 1.00 97.25 95 THR A O 1
ATOM 807 N N . GLY A 1 96 ? -12.149 -0.970 16.404 1.00 96.62 96 GLY A N 1
ATOM 808 C CA . GLY A 1 96 ? -12.654 -1.147 17.771 1.00 96.62 96 GLY A CA 1
ATOM 809 C C . GLY A 1 96 ? -11.556 -1.49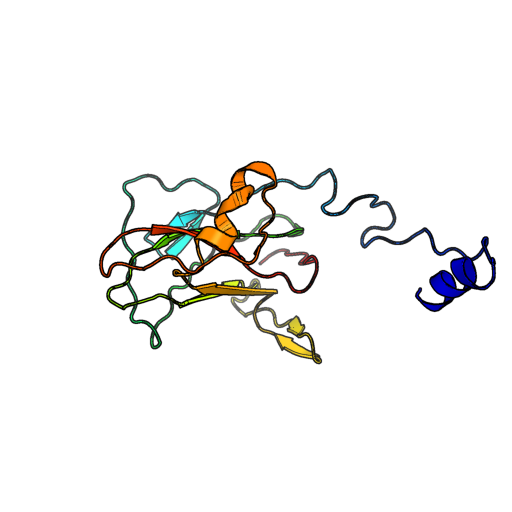1 18.785 1.00 96.62 96 GLY A C 1
ATOM 810 O O . GLY A 1 96 ? -11.845 -1.583 19.973 1.00 96.62 96 GLY A O 1
ATOM 811 N N . ALA A 1 97 ? -10.322 -1.713 18.327 1.00 95.88 97 ALA A N 1
ATOM 812 C CA . ALA A 1 97 ? -9.172 -2.012 19.174 1.00 95.88 97 ALA A CA 1
ATOM 813 C C . ALA A 1 97 ? -8.425 -0.735 19.598 1.00 95.88 97 ALA A C 1
ATOM 815 O O . ALA A 1 97 ? -8.696 0.356 19.099 1.00 95.88 97 ALA A O 1
ATOM 816 N N . GLU A 1 98 ? -7.458 -0.889 20.503 1.00 96.56 98 GLU A N 1
ATOM 817 C CA . GLU A 1 98 ? -6.604 0.206 20.988 1.00 96.56 98 GLU A CA 1
ATOM 818 C C . GLU A 1 98 ? -5.639 0.751 19.923 1.00 96.56 98 GLU A C 1
ATOM 820 O O . GLU A 1 98 ? -5.126 1.853 20.073 1.00 96.56 98 GLU A O 1
ATOM 825 N N . ASP A 1 99 ? -5.380 -0.005 18.853 1.00 97.00 99 ASP A N 1
ATOM 826 C CA . ASP A 1 99 ? -4.597 0.426 17.692 1.00 97.00 99 ASP A CA 1
ATOM 827 C C . ASP A 1 99 ? -4.986 -0.413 16.456 1.00 97.00 99 ASP A C 1
ATOM 829 O O . ASP A 1 99 ? -5.833 -1.313 16.528 1.00 97.00 99 ASP A O 1
ATOM 833 N N . LEU A 1 100 ? -4.386 -0.114 15.305 1.00 95.81 100 LEU A N 1
ATOM 834 C CA . LEU A 1 100 ? -4.607 -0.819 14.046 1.00 95.81 100 LEU A CA 1
ATOM 835 C C . LEU A 1 100 ? -3.301 -0.955 13.265 1.00 95.81 100 LEU A C 1
ATOM 837 O O . LEU A 1 100 ? -2.666 0.048 12.942 1.00 95.81 100 LEU A O 1
ATOM 841 N N . ASP A 1 101 ? -2.972 -2.191 12.894 1.00 94.44 101 ASP A N 1
ATOM 842 C CA . ASP A 1 101 ? -1.946 -2.500 11.901 1.00 94.44 101 ASP A CA 1
ATOM 843 C C . ASP A 1 101 ? -2.604 -2.828 10.556 1.00 94.44 101 ASP A C 1
ATOM 845 O O . ASP A 1 101 ? -3.465 -3.706 10.461 1.00 94.44 101 ASP A O 1
ATOM 849 N N . LEU A 1 102 ? -2.185 -2.129 9.504 1.00 93.25 102 LEU A N 1
ATOM 850 C CA . LEU A 1 102 ? -2.579 -2.374 8.123 1.00 93.25 102 LEU A CA 1
ATOM 851 C C . LEU A 1 102 ? -1.427 -3.037 7.373 1.00 93.25 102 LEU A C 1
ATOM 853 O O . LEU A 1 102 ? -0.329 -2.486 7.293 1.00 93.25 102 LEU A O 1
ATOM 857 N N . PHE A 1 103 ? -1.716 -4.184 6.763 1.00 92.69 103 PHE A N 1
ATOM 858 C CA . PHE A 1 103 ? -0.815 -4.872 5.843 1.00 92.69 103 PHE A CA 1
ATOM 859 C C . PHE A 1 103 ? -1.393 -4.795 4.434 1.00 92.69 103 PHE A C 1
ATOM 861 O O . PHE A 1 103 ? -2.481 -5.302 4.166 1.00 92.69 103 PHE A O 1
ATOM 868 N N . ILE A 1 104 ? -0.667 -4.139 3.536 1.00 91.38 104 ILE A N 1
ATOM 869 C CA . ILE A 1 104 ? -1.124 -3.838 2.181 1.00 91.38 104 ILE A CA 1
ATOM 870 C C . ILE A 1 104 ? -0.291 -4.657 1.208 1.00 91.38 104 ILE A C 1
ATOM 872 O O . ILE A 1 104 ? 0.933 -4.563 1.200 1.00 91.38 104 ILE A O 1
ATOM 876 N N . TYR A 1 105 ? -0.950 -5.425 0.349 1.00 91.19 105 TYR A N 1
ATOM 877 C CA . TYR A 1 105 ? -0.300 -6.216 -0.690 1.00 91.19 105 TYR A CA 1
ATOM 878 C C . TYR A 1 105 ? -0.872 -5.807 -2.038 1.00 91.19 105 TYR A C 1
ATOM 880 O O . TYR A 1 105 ? -2.088 -5.721 -2.194 1.00 91.19 105 TYR A O 1
ATOM 888 N N . ARG A 1 106 ? -0.006 -5.601 -3.030 1.00 90.62 106 ARG A N 1
ATOM 889 C CA . ARG A 1 106 ? -0.437 -5.488 -4.429 1.00 90.62 106 ARG A CA 1
ATOM 890 C C . ARG A 1 106 ? 0.137 -6.648 -5.211 1.00 90.62 106 ARG A C 1
ATOM 892 O O . ARG A 1 106 ? 1.324 -6.950 -5.082 1.00 90.62 106 ARG A O 1
ATOM 899 N N . ARG A 1 107 ? -0.719 -7.307 -5.987 1.00 90.88 107 ARG A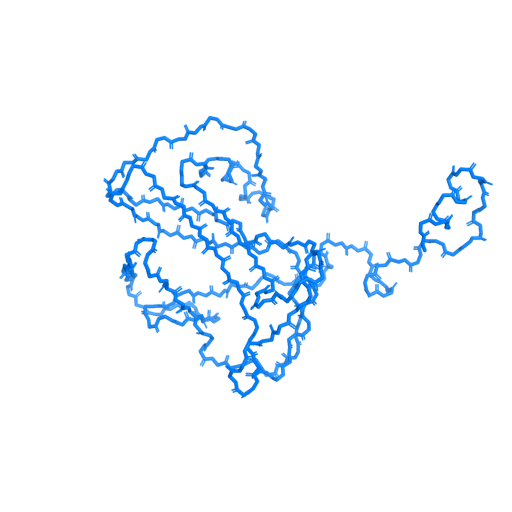 N 1
ATOM 900 C CA . ARG A 1 107 ? -0.392 -8.486 -6.791 1.00 90.88 107 ARG A CA 1
ATOM 901 C C . ARG A 1 107 ? -0.699 -8.212 -8.253 1.00 90.88 107 ARG A C 1
ATOM 903 O O . ARG A 1 107 ? -1.717 -7.593 -8.549 1.00 90.88 107 ARG A O 1
ATOM 910 N N . ALA A 1 108 ? 0.190 -8.649 -9.132 1.00 88.62 108 ALA A N 1
ATOM 911 C CA . ALA A 1 108 ? -0.102 -8.718 -10.549 1.00 88.62 108 ALA A CA 1
ATOM 912 C C . ALA A 1 108 ? -0.744 -10.083 -10.792 1.00 88.62 108 ALA A C 1
ATOM 914 O O . ALA A 1 108 ? -0.232 -11.104 -10.331 1.00 88.62 108 ALA A O 1
ATOM 915 N N . ILE A 1 109 ? -1.890 -10.075 -11.449 1.00 88.69 109 ILE A N 1
ATOM 916 C CA . ILE A 1 109 ? -2.569 -11.276 -11.930 1.00 88.69 109 ILE A CA 1
ATOM 917 C C . ILE A 1 109 ? -2.271 -11.353 -13.433 1.00 88.69 109 ILE A C 1
ATOM 919 O O . ILE A 1 109 ? -1.968 -10.320 -14.015 1.00 88.69 109 ILE A O 1
ATOM 923 N N . ASP A 1 110 ? -2.243 -12.535 -14.037 1.00 84.75 110 ASP A N 1
ATOM 924 C CA . ASP A 1 110 ? -2.133 -12.702 -15.489 1.00 84.75 110 ASP A CA 1
ATOM 925 C C . ASP A 1 110 ? -3.510 -12.917 -16.142 1.00 84.75 110 ASP A C 1
ATOM 927 O O . ASP A 1 110 ? -4.522 -13.054 -15.452 1.00 84.75 110 ASP A O 1
ATOM 931 N N . GLU A 1 111 ? -3.539 -12.994 -17.474 1.00 83.44 111 GLU A N 1
ATOM 932 C CA . GLU A 1 111 ? -4.754 -13.223 -18.277 1.00 83.44 111 GLU A CA 1
ATOM 933 C C . GLU A 1 111 ? -5.509 -14.521 -17.927 1.00 83.44 111 GLU A C 1
ATOM 935 O O . GLU A 1 111 ? -6.697 -14.662 -18.218 1.00 83.44 111 GLU A O 1
ATOM 940 N N . ASN A 1 112 ? -4.844 -15.475 -17.266 1.00 86.38 112 ASN A N 1
ATOM 941 C CA . ASN A 1 112 ? -5.430 -16.740 -16.823 1.00 86.38 112 ASN A CA 1
ATOM 942 C C . ASN A 1 112 ? -5.914 -16.678 -15.363 1.00 86.38 112 ASN A C 1
ATOM 944 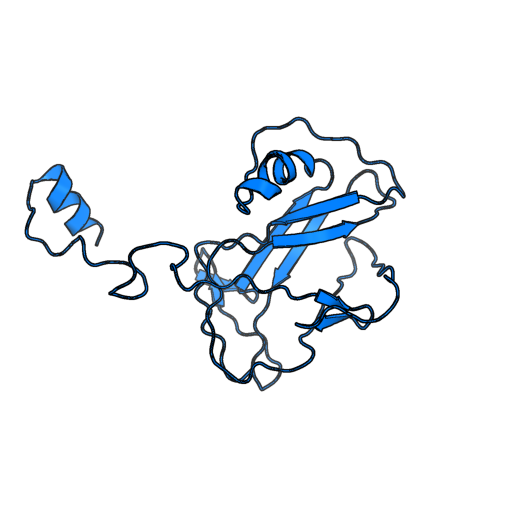O O . ASN A 1 112 ? -6.299 -17.700 -14.789 1.00 86.38 112 ASN A O 1
ATOM 948 N N . GLY A 1 113 ? -5.879 -15.499 -14.736 1.00 86.38 113 GLY A N 1
ATOM 949 C CA . GLY A 1 113 ? -6.272 -15.304 -13.345 1.00 86.38 113 GLY A CA 1
ATOM 950 C C . GLY A 1 113 ? -5.232 -15.794 -12.335 1.00 86.38 113 GLY A C 1
ATOM 951 O O . GLY A 1 113 ? -5.542 -15.912 -11.146 1.00 86.38 113 GLY A O 1
ATOM 952 N N . LYS A 1 114 ? -4.002 -16.093 -12.765 1.00 90.75 114 LYS A N 1
ATOM 953 C CA . LYS A 1 114 ? -2.942 -16.588 -11.887 1.00 90.75 114 LYS A CA 1
ATOM 954 C C . LYS A 1 114 ? -2.059 -15.442 -11.409 1.00 90.75 114 LYS A C 1
ATOM 956 O O . LYS A 1 114 ? -1.670 -14.561 -12.166 1.00 90.75 114 LYS A O 1
ATOM 961 N N . THR A 1 115 ? -1.689 -15.472 -10.132 1.00 91.12 115 THR A N 1
ATOM 962 C CA . THR A 1 115 ? -0.725 -14.517 -9.578 1.00 91.12 115 THR A CA 1
ATOM 963 C C . THR A 1 115 ? 0.637 -14.660 -10.253 1.00 91.12 115 THR A C 1
ATOM 965 O O . THR A 1 115 ? 1.235 -15.740 -10.252 1.00 91.12 115 THR A O 1
ATOM 968 N N . VAL A 1 116 ? 1.161 -13.546 -10.756 1.00 89.56 116 VAL A N 1
ATOM 969 C CA . VAL A 1 116 ? 2.537 -13.439 -11.235 1.00 89.56 116 VAL A CA 1
ATOM 970 C C . VAL A 1 116 ? 3.476 -13.485 -10.031 1.00 89.56 116 VAL A C 1
ATOM 972 O O . VAL A 1 116 ? 3.393 -12.658 -9.122 1.00 89.56 116 VAL A O 1
ATOM 975 N N . VAL A 1 117 ? 4.376 -14.468 -10.019 1.00 89.12 117 VAL A N 1
ATOM 976 C CA . VAL A 1 117 ? 5.337 -14.677 -8.931 1.00 89.12 117 VAL A CA 1
ATOM 977 C C . VAL A 1 117 ? 6.679 -14.066 -9.316 1.00 89.12 117 VAL A C 1
ATOM 979 O O . VAL A 1 117 ? 7.315 -14.485 -10.281 1.00 89.12 117 VAL A O 1
ATOM 982 N N . LEU A 1 118 ? 7.108 -13.078 -8.540 1.00 85.25 118 LEU A N 1
ATOM 983 C CA . LEU A 1 118 ? 8.388 -12.395 -8.675 1.00 85.25 118 LEU A CA 1
ATOM 984 C C . LEU A 1 118 ? 9.461 -13.049 -7.801 1.00 85.25 118 LEU A C 1
ATOM 986 O O . LEU A 1 118 ? 9.184 -13.926 -6.983 1.00 85.25 118 LEU A O 1
ATOM 990 N N . LYS A 1 119 ? 10.704 -12.591 -7.955 1.00 80.56 119 LYS A N 1
ATOM 991 C CA . LYS A 1 119 ? 11.812 -12.940 -7.065 1.00 80.56 119 LYS A CA 1
ATOM 992 C C . LYS A 1 119 ? 11.910 -11.896 -5.949 1.00 80.56 119 LYS A C 1
ATOM 994 O O . LYS A 1 119 ? 12.066 -10.713 -6.231 1.00 80.56 119 LYS A O 1
ATOM 999 N N . GLY A 1 120 ? 11.789 -12.342 -4.706 1.00 79.75 120 GLY A N 1
ATOM 1000 C CA . GLY A 1 120 ? 11.911 -11.534 -3.498 1.00 79.75 120 GLY A CA 1
ATOM 1001 C C . GLY A 1 120 ? 13.356 -11.166 -3.166 1.00 79.75 120 GLY A C 1
ATOM 1002 O O . GLY A 1 120 ? 14.302 -11.551 -3.862 1.00 79.75 120 GLY A O 1
ATOM 1003 N N . ASN A 1 121 ? 13.522 -10.417 -2.077 1.00 76.69 121 ASN A N 1
ATOM 1004 C CA . ASN A 1 121 ? 14.787 -9.777 -1.704 1.00 76.69 121 ASN A CA 1
ATOM 1005 C C . ASN A 1 121 ? 15.916 -10.778 -1.420 1.00 76.69 121 ASN A C 1
ATOM 1007 O O . ASN A 1 121 ? 17.085 -10.465 -1.640 1.00 76.69 121 ASN A O 1
ATOM 1011 N N . HIS A 1 122 ? 15.581 -11.982 -0.960 1.00 80.12 122 HIS A N 1
ATOM 1012 C CA . HIS A 1 122 ? 16.527 -13.064 -0.686 1.00 80.12 122 HIS A CA 1
ATOM 1013 C C . HIS A 1 122 ? 16.426 -14.195 -1.719 1.00 80.12 122 HIS A C 1
ATOM 1015 O O . HIS A 1 122 ? 16.953 -15.288 -1.520 1.00 80.12 122 HIS A O 1
ATOM 1021 N N . GLY A 1 123 ? 15.789 -13.925 -2.860 1.00 81.12 123 GLY A N 1
ATOM 1022 C CA . GLY A 1 123 ? 15.600 -14.884 -3.939 1.00 81.12 123 GLY A CA 1
ATOM 1023 C C . GLY A 1 123 ? 14.412 -15.827 -3.769 1.00 81.12 123 GLY A C 1
ATOM 1024 O O . GLY A 1 123 ? 14.190 -16.663 -4.642 1.00 81.12 123 GLY A O 1
ATOM 1025 N N . GLU A 1 124 ? 13.649 -15.683 -2.690 1.00 89.25 124 GLU A N 1
ATOM 1026 C CA . GLU A 1 124 ? 12.412 -16.407 -2.435 1.00 89.25 124 GLU A CA 1
ATOM 1027 C C . GLU A 1 124 ? 11.302 -16.019 -3.427 1.00 89.25 124 GLU A C 1
ATOM 1029 O O . GLU A 1 124 ? 11.282 -14.893 -3.920 1.00 89.25 124 GLU A O 1
ATOM 1034 N N . PRO A 1 125 ? 10.343 -16.909 -3.724 1.00 89.19 125 PRO A N 1
ATOM 1035 C CA . PRO A 1 125 ? 9.147 -16.539 -4.472 1.00 89.19 125 PRO A CA 1
ATOM 1036 C C . PRO A 1 125 ? 8.357 -15.418 -3.776 1.00 89.19 125 PRO A C 1
ATOM 1038 O O . PRO A 1 125 ? 8.059 -15.499 -2.584 1.00 89.19 125 PRO A O 1
ATOM 1041 N N . MET A 1 126 ? 7.978 -14.389 -4.530 1.00 87.00 126 MET A N 1
ATOM 1042 C CA . MET A 1 126 ? 7.243 -13.224 -4.048 1.00 87.00 126 MET A CA 1
ATOM 1043 C C . MET A 1 126 ? 5.981 -13.005 -4.890 1.00 87.00 126 MET A C 1
ATOM 1045 O O . MET A 1 126 ? 6.033 -12.545 -6.023 1.00 87.00 126 MET A O 1
ATOM 1049 N N . ASP A 1 127 ? 4.825 -13.325 -4.316 1.00 90.00 127 ASP A N 1
ATOM 1050 C CA . ASP A 1 127 ? 3.494 -13.268 -4.943 1.00 90.00 127 ASP A CA 1
ATOM 1051 C C . ASP A 1 127 ? 2.886 -11.853 -5.019 1.00 90.00 127 ASP A C 1
ATOM 1053 O O . ASP A 1 127 ? 1.760 -11.668 -5.474 1.00 90.00 127 ASP A O 1
ATOM 1057 N N . SER A 1 128 ? 3.602 -10.848 -4.523 1.00 88.81 128 SER A N 1
ATOM 1058 C CA . SER A 1 128 ? 3.162 -9.459 -4.466 1.00 88.81 128 SER A CA 1
ATOM 1059 C C . SER A 1 128 ? 4.285 -8.554 -4.930 1.00 88.81 128 SER A C 1
ATOM 1061 O O . SER A 1 128 ? 5.399 -8.646 -4.423 1.00 88.81 128 SER A O 1
ATOM 1063 N N . PHE A 1 129 ? 3.988 -7.625 -5.822 1.00 83.00 129 PHE A N 1
ATOM 1064 C CA . PHE A 1 129 ? 4.996 -6.728 -6.363 1.00 83.00 129 PHE A CA 1
ATOM 1065 C C . PHE A 1 129 ? 5.287 -5.542 -5.421 1.00 83.00 129 PHE A C 1
ATOM 1067 O O . PHE A 1 129 ? 6.377 -4.984 -5.460 1.00 83.00 129 PHE A O 1
ATOM 1074 N N . THR A 1 130 ? 4.398 -5.251 -4.460 1.00 83.75 130 THR A N 1
ATOM 1075 C CA . THR A 1 130 ? 4.720 -4.428 -3.270 1.00 83.75 130 THR A CA 1
ATOM 1076 C C . THR A 1 130 ? 4.047 -4.911 -2.005 1.00 83.75 130 THR A C 1
ATOM 1078 O O . THR A 1 130 ? 2.961 -5.499 -2.068 1.00 83.75 130 THR A O 1
ATOM 1081 N N . ARG A 1 131 ? 4.644 -4.523 -0.873 1.00 86.69 131 ARG A N 1
ATOM 1082 C CA . ARG A 1 131 ? 4.126 -4.751 0.473 1.00 86.69 131 ARG A CA 1
ATOM 1083 C C . ARG A 1 131 ? 4.237 -3.468 1.293 1.00 86.69 131 ARG A C 1
ATOM 1085 O O . ARG A 1 131 ? 5.289 -2.848 1.325 1.00 86.69 131 ARG A O 1
ATOM 1092 N N . GLY A 1 132 ? 3.161 -3.074 1.955 1.00 85.50 132 GLY A N 1
ATOM 1093 C CA . GLY A 1 132 ? 3.110 -1.945 2.878 1.00 85.50 132 GLY A CA 1
ATOM 1094 C C . GLY A 1 132 ? 2.748 -2.408 4.279 1.00 85.50 132 GLY A C 1
ATOM 1095 O O . GLY A 1 132 ? 1.938 -3.321 4.433 1.00 85.50 132 GLY A O 1
ATOM 1096 N N . CYS A 1 133 ? 3.334 -1.771 5.287 1.00 88.69 133 CYS A N 1
ATOM 1097 C CA . CYS A 1 133 ? 2.923 -1.917 6.676 1.00 88.69 133 CYS A CA 1
ATOM 1098 C C . CYS A 1 133 ? 2.718 -0.523 7.263 1.00 88.69 133 CYS A C 1
ATOM 1100 O O . CYS A 1 133 ? 3.540 0.371 7.048 1.00 88.69 133 CYS A O 1
ATOM 1102 N N . PHE A 1 134 ? 1.619 -0.336 7.979 1.00 91.19 134 PHE A N 1
ATOM 1103 C CA . PHE A 1 134 ? 1.270 0.929 8.606 1.00 91.19 134 PHE A CA 1
ATOM 1104 C C . PHE A 1 134 ? 0.607 0.673 9.954 1.00 91.19 134 PHE A C 1
ATOM 1106 O O . PHE A 1 134 ? -0.270 -0.180 10.049 1.00 91.19 134 PHE A O 1
ATOM 1113 N N . ARG A 1 135 ? 0.989 1.447 10.971 1.00 93.56 135 ARG A N 1
ATOM 1114 C CA . ARG A 1 135 ? 0.353 1.433 12.289 1.00 93.56 135 ARG A CA 1
ATOM 1115 C C . ARG A 1 135 ? -0.348 2.761 12.540 1.00 93.56 135 ARG A C 1
ATOM 1117 O O . ARG A 1 135 ? 0.273 3.814 12.424 1.00 93.56 135 ARG A O 1
ATOM 1124 N N . LEU A 1 136 ? -1.621 2.721 12.921 1.00 95.31 136 LEU A N 1
ATOM 1125 C CA . LEU A 1 136 ? -2.468 3.909 13.052 1.00 95.31 136 LEU A CA 1
ATOM 1126 C C . LEU A 1 136 ? -1.970 4.905 14.109 1.00 95.31 136 LEU A C 1
ATOM 1128 O O . LEU A 1 136 ? -2.065 6.120 13.905 1.00 95.31 136 LEU A O 1
ATOM 1132 N N . SER A 1 137 ? -1.380 4.435 15.207 1.00 95.25 137 SER A N 1
ATOM 1133 C CA . SER A 1 137 ? -0.734 5.324 16.182 1.00 95.25 137 SER A CA 1
ATOM 1134 C C . SER A 1 137 ? 0.477 6.098 15.636 1.00 95.25 137 SER A C 1
ATOM 1136 O O . SER A 1 137 ? 0.866 7.100 16.229 1.00 95.25 137 SER A O 1
ATOM 1138 N N . HIS A 1 138 ? 1.030 5.707 14.483 1.00 92.38 138 HIS A N 1
ATOM 1139 C CA . HIS A 1 138 ? 2.141 6.385 13.799 1.00 92.38 138 HIS A CA 1
ATOM 1140 C C . HIS A 1 138 ? 1.686 7.277 12.627 1.00 92.38 138 HIS A C 1
ATOM 1142 O O . HIS A 1 138 ? 2.508 7.771 11.858 1.00 92.38 138 HIS A O 1
ATOM 1148 N N . ARG A 1 139 ? 0.378 7.516 12.469 1.00 91.75 139 ARG A N 1
ATOM 1149 C CA . ARG A 1 139 ? -0.187 8.304 11.353 1.00 91.75 139 ARG A CA 1
ATOM 1150 C C . ARG A 1 139 ? 0.430 9.699 11.176 1.00 91.75 139 ARG A C 1
ATOM 1152 O O . ARG A 1 139 ? 0.583 10.151 10.043 1.00 91.75 139 ARG A O 1
ATOM 1159 N N . ASP A 1 140 ? 0.820 10.349 12.271 1.00 88.62 140 ASP A N 1
ATOM 1160 C CA . ASP A 1 140 ? 1.370 11.709 12.238 1.00 88.62 140 ASP A CA 1
ATOM 1161 C C . ASP A 1 140 ? 2.813 11.742 11.715 1.00 88.62 140 ASP A C 1
ATOM 1163 O O . ASP A 1 140 ? 3.238 12.764 11.178 1.00 88.62 140 ASP A O 1
ATOM 1167 N N . GLU A 1 141 ? 3.549 10.625 11.798 1.00 85.62 141 GLU A N 1
ATOM 1168 C CA . GLU A 1 141 ? 4.861 10.496 11.151 1.00 85.62 141 GLU A CA 1
ATOM 1169 C C . GLU A 1 141 ? 4.702 10.644 9.636 1.00 85.62 141 GLU A C 1
ATOM 1171 O O . GLU A 1 141 ? 5.413 11.423 9.012 1.00 85.62 141 GLU A O 1
ATOM 1176 N N . VAL A 1 142 ? 3.717 9.958 9.051 1.00 81.00 142 VAL A N 1
ATOM 1177 C CA . VAL A 1 142 ? 3.522 9.939 7.596 1.00 81.00 142 VAL A CA 1
ATOM 1178 C C . VAL A 1 142 ? 2.915 11.244 7.074 1.00 81.00 142 VAL A C 1
ATOM 1180 O O . VAL A 1 142 ? 3.304 11.717 6.009 1.00 81.00 142 VAL A O 1
ATOM 1183 N N . ALA A 1 143 ? 1.969 11.843 7.803 1.00 76.44 143 ALA A N 1
ATOM 1184 C CA . ALA A 1 143 ? 1.194 12.982 7.306 1.00 76.44 143 ALA A CA 1
ATOM 1185 C C . ALA A 1 143 ? 1.971 14.312 7.256 1.00 76.44 143 ALA A C 1
ATOM 1187 O O . ALA A 1 143 ? 1.639 15.178 6.449 1.00 76.44 143 ALA A O 1
ATOM 1188 N N . LYS A 1 144 ? 2.998 14.486 8.099 1.00 71.56 144 LYS A N 1
ATOM 1189 C CA . LYS A 1 144 ? 3.584 15.795 8.447 1.00 71.56 144 LYS A CA 1
ATOM 1190 C C . LYS A 1 144 ? 4.024 16.669 7.262 1.00 71.56 144 LYS A C 1
ATOM 1192 O O . LYS A 1 144 ? 3.926 17.890 7.355 1.00 71.56 144 LYS A O 1
ATOM 1197 N N . ASP A 1 145 ? 4.462 16.071 6.155 1.00 74.88 145 ASP A N 1
ATOM 1198 C CA . ASP A 1 145 ? 4.886 16.799 4.946 1.00 74.88 145 ASP A CA 1
ATOM 1199 C C . ASP A 1 145 ? 4.416 16.142 3.639 1.00 74.88 145 ASP A C 1
ATOM 1201 O O . ASP A 1 145 ? 4.859 16.516 2.546 1.00 74.88 145 ASP A O 1
ATOM 1205 N N . PHE A 1 146 ? 3.499 15.176 3.737 1.00 82.25 146 PHE A N 1
ATOM 1206 C CA . PHE A 1 146 ? 3.065 14.404 2.579 1.00 82.25 146 PHE A CA 1
ATOM 1207 C C . PHE A 1 146 ? 2.419 15.290 1.506 1.00 82.25 146 PHE A C 1
ATOM 1209 O O . PHE A 1 146 ? 2.757 15.161 0.335 1.00 82.25 146 PHE A O 1
ATOM 1216 N N . ASP A 1 147 ? 1.596 16.266 1.895 1.00 78.44 147 ASP A N 1
ATOM 1217 C CA . ASP A 1 147 ? 0.906 17.156 0.947 1.00 78.44 147 ASP A CA 1
ATOM 1218 C C . ASP A 1 147 ? 1.852 18.060 0.136 1.00 78.44 147 ASP A C 1
ATOM 1220 O O . ASP A 1 147 ? 1.468 18.577 -0.911 1.00 78.44 147 ASP A O 1
ATOM 1224 N N . LYS A 1 148 ? 3.093 18.265 0.598 1.00 78.44 148 LYS A N 1
ATOM 1225 C CA . LYS A 1 148 ? 4.073 19.126 -0.084 1.00 78.44 148 LYS A CA 1
ATOM 1226 C C . LYS A 1 148 ? 4.935 18.353 -1.071 1.00 78.44 148 LYS A C 1
ATOM 1228 O O . LYS A 1 148 ? 5.210 18.842 -2.160 1.00 78.44 148 LYS A O 1
ATOM 1233 N N . VAL A 1 149 ? 5.421 17.185 -0.651 1.00 74.44 149 VAL A N 1
ATOM 1234 C CA . VAL A 1 149 ? 6.449 16.430 -1.388 1.00 74.44 149 VAL A CA 1
ATOM 1235 C C . VAL A 1 149 ? 5.848 15.210 -2.088 1.00 74.44 149 VAL A C 1
ATOM 1237 O O . VAL A 1 149 ? 6.443 14.692 -3.024 1.00 74.44 149 VAL A O 1
ATOM 1240 N N . ARG A 1 150 ? 4.676 14.738 -1.637 1.00 77.44 150 ARG A N 1
ATOM 1241 C CA . ARG A 1 150 ? 4.026 13.477 -2.050 1.00 77.44 150 ARG A CA 1
ATOM 1242 C C . ARG A 1 150 ? 4.954 12.265 -1.979 1.00 77.44 150 ARG A C 1
ATOM 1244 O O . ARG A 1 150 ? 4.767 11.258 -2.655 1.00 77.44 150 ARG A O 1
ATOM 1251 N N . VAL A 1 151 ? 5.951 12.360 -1.106 1.00 75.94 151 VAL A N 1
ATOM 1252 C CA . VAL A 1 151 ? 6.874 11.293 -0.748 1.00 75.94 151 VAL A CA 1
ATOM 1253 C C . VAL A 1 151 ? 6.652 11.012 0.723 1.00 75.94 151 VAL A C 1
ATOM 1255 O O . VAL A 1 151 ? 6.696 11.918 1.556 1.00 75.94 151 VAL A O 1
ATOM 1258 N N . ILE A 1 152 ? 6.396 9.748 1.043 1.00 76.06 152 ILE A N 1
ATOM 1259 C CA . ILE A 1 152 ? 6.218 9.331 2.427 1.00 76.06 152 ILE A CA 1
ATOM 1260 C C . ILE A 1 152 ? 7.559 9.448 3.142 1.00 76.06 152 ILE A C 1
ATOM 1262 O O . ILE A 1 152 ? 8.523 8.764 2.806 1.00 76.06 152 ILE A O 1
ATOM 1266 N N . CYS A 1 153 ? 7.588 10.321 4.140 1.00 74.25 153 CYS A N 1
ATOM 1267 C CA . CYS A 1 153 ? 8.680 10.460 5.084 1.00 74.25 153 CYS A CA 1
ATOM 1268 C C . CYS A 1 153 ? 8.190 9.963 6.446 1.00 74.25 153 CYS A C 1
ATOM 1270 O O . CYS A 1 153 ? 7.032 10.170 6.793 1.00 74.25 153 CYS A O 1
ATOM 1272 N N . GLN A 1 154 ? 9.056 9.296 7.206 1.00 77.19 154 GLN A N 1
ATOM 1273 C CA . GLN A 1 154 ? 8.753 8.824 8.561 1.00 77.19 154 GLN A CA 1
ATOM 1274 C C . GLN A 1 154 ? 9.744 9.454 9.546 1.00 77.19 154 GLN A C 1
ATOM 1276 O O . GLN A 1 154 ? 10.648 8.779 10.045 1.00 77.19 154 GLN A O 1
ATOM 1281 N N . PRO A 1 155 ? 9.656 10.779 9.775 1.00 81.44 155 PRO A N 1
ATOM 1282 C CA . PRO A 1 155 ? 10.465 11.428 10.786 1.00 81.44 155 PRO A CA 1
ATOM 1283 C C . PRO A 1 155 ? 10.096 10.868 12.165 1.00 81.44 155 PRO A C 1
ATOM 1285 O O . PRO A 1 155 ? 8.910 10.645 12.427 1.00 81.44 155 PRO A O 1
ATOM 1288 N N . PRO A 1 156 ? 11.067 10.714 13.083 1.00 82.38 156 PRO A N 1
ATOM 1289 C CA . PRO A 1 156 ? 10.776 10.323 14.454 1.00 82.38 156 PRO A CA 1
ATOM 1290 C C . PRO A 1 156 ? 9.779 11.309 15.074 1.00 82.38 156 PRO A C 1
ATOM 1292 O O . PRO A 1 156 ? 10.108 12.472 15.316 1.00 82.38 156 PRO A O 1
ATOM 1295 N N . THR A 1 157 ? 8.552 10.852 15.299 1.00 86.00 157 THR A N 1
ATOM 1296 C CA . THR A 1 157 ? 7.463 11.648 15.875 1.00 86.00 157 THR A CA 1
ATOM 1297 C C . THR A 1 157 ? 6.845 10.832 17.009 1.00 86.00 157 THR A C 1
ATOM 1299 O O . THR A 1 157 ? 6.786 9.607 16.911 1.00 86.00 157 THR A O 1
ATOM 1302 N N . PRO A 1 158 ? 6.427 11.451 18.127 1.00 89.81 158 PRO A N 1
ATOM 1303 C CA . PRO A 1 158 ? 5.693 10.727 19.155 1.00 89.81 158 PRO A CA 1
ATOM 1304 C C . PRO A 1 158 ? 4.445 10.062 18.573 1.00 89.81 158 PRO A C 1
ATOM 1306 O O . PRO A 1 158 ? 3.784 10.627 17.703 1.00 89.81 158 PRO A O 1
ATOM 1309 N N . LYS A 1 159 ? 4.105 8.880 19.089 1.00 92.88 159 LYS A N 1
ATOM 1310 C CA . LYS A 1 159 ? 2.861 8.205 18.722 1.00 92.88 159 LYS A CA 1
ATOM 1311 C C . LYS A 1 159 ? 1.659 9.049 19.127 1.00 92.88 159 LYS A C 1
ATOM 1313 O O . LYS A 1 159 ? 1.636 9.628 20.214 1.00 92.88 159 LYS A O 1
ATOM 1318 N N . SER A 1 160 ? 0.625 8.994 18.306 1.00 93.25 160 SER A N 1
ATOM 1319 C CA . SER A 1 160 ? -0.634 9.688 18.538 1.00 93.25 160 SER A CA 1
ATOM 1320 C C . SER A 1 160 ? -1.705 8.693 18.957 1.00 93.25 160 SER A C 1
ATOM 1322 O O . SER A 1 160 ? -1.934 7.687 18.282 1.00 93.25 160 SER A O 1
ATOM 1324 N N . GLY A 1 161 ? -2.380 8.975 20.074 1.00 95.38 161 GLY A N 1
ATOM 1325 C CA . GLY A 1 161 ? -3.389 8.082 20.650 1.00 95.38 161 GLY A CA 1
ATOM 1326 C C . GLY A 1 161 ? -4.494 7.716 19.657 1.00 95.38 161 GLY A C 1
ATOM 1327 O O . GLY A 1 161 ? -4.844 8.515 18.784 1.00 95.38 161 GLY A O 1
ATOM 1328 N N . VAL A 1 162 ? -5.028 6.505 19.787 1.00 97.94 162 VAL A N 1
ATOM 1329 C CA . VAL A 1 162 ? -6.136 5.989 18.977 1.00 97.94 162 VAL A CA 1
ATOM 1330 C C . VAL A 1 162 ? -7.344 5.800 19.886 1.00 97.94 162 VAL A C 1
ATOM 1332 O O . VAL A 1 162 ? -7.236 5.245 20.975 1.00 97.94 162 VAL A O 1
ATOM 1335 N N . VAL A 1 163 ? -8.492 6.299 19.441 1.00 98.00 163 VAL A N 1
ATOM 1336 C CA . VAL A 1 163 ? -9.773 6.198 20.134 1.00 98.00 163 VAL A CA 1
ATOM 1337 C C . VAL A 1 163 ? -10.603 5.138 19.408 1.00 98.00 163 VAL A C 1
ATOM 1339 O O . VAL A 1 163 ? -10.924 5.329 18.230 1.00 98.00 163 VAL A O 1
ATOM 1342 N N . PRO A 1 164 ? -10.964 4.025 20.071 1.00 97.94 164 PRO A N 1
ATOM 1343 C CA . PRO A 1 164 ? -11.829 3.012 19.480 1.00 97.94 164 PRO A CA 1
ATOM 1344 C C . PRO A 1 164 ? -13.122 3.616 18.914 1.00 97.94 164 PRO A C 1
ATOM 1346 O O . PRO A 1 164 ? -13.788 4.420 19.563 1.00 97.94 164 PRO A O 1
ATOM 1349 N N . GLY A 1 165 ? -13.478 3.235 17.689 1.00 97.25 165 GLY A N 1
ATOM 1350 C CA . GLY A 1 165 ? -14.662 3.727 16.980 1.00 97.25 165 GLY A CA 1
ATOM 1351 C C . GLY A 1 165 ? -14.494 5.085 16.285 1.00 97.25 165 GLY A C 1
ATOM 1352 O O . GLY A 1 165 ? -15.365 5.465 15.502 1.00 97.25 165 GLY A O 1
ATOM 1353 N N . GLN A 1 166 ? -13.384 5.800 16.492 1.00 97.94 166 GLN A N 1
ATOM 1354 C CA . GLN A 1 166 ? -13.098 7.028 15.752 1.00 97.94 166 GLN A CA 1
ATOM 1355 C C . GLN A 1 166 ? -12.619 6.715 14.325 1.00 97.94 166 GLN A C 1
ATOM 1357 O O . GLN A 1 166 ? -11.862 5.770 14.098 1.00 97.94 166 GLN A O 1
ATOM 1362 N N . ILE A 1 167 ? -13.069 7.524 13.360 1.00 97.75 167 ILE A N 1
ATOM 1363 C CA . ILE A 1 167 ? -12.593 7.477 11.975 1.00 97.75 167 ILE A CA 1
ATOM 1364 C C . ILE A 1 167 ? -11.350 8.358 11.848 1.00 97.75 167 ILE A C 1
ATOM 1366 O O . ILE A 1 167 ? -11.348 9.515 12.276 1.00 97.75 167 ILE A O 1
ATOM 1370 N N . TYR A 1 168 ? -10.310 7.813 11.227 1.00 96.31 168 TYR A N 1
ATOM 1371 C CA . TYR A 1 168 ? -9.063 8.502 10.926 1.00 96.31 168 TYR A CA 1
ATOM 1372 C C . TYR A 1 168 ? -8.818 8.491 9.424 1.00 96.31 168 TYR A C 1
ATOM 1374 O O . TYR A 1 168 ? -8.896 7.435 8.799 1.00 96.31 168 TYR A O 1
ATOM 1382 N N . ARG A 1 169 ? -8.460 9.647 8.858 1.00 94.44 169 ARG A N 1
ATOM 1383 C CA . ARG A 1 169 ? -7.862 9.702 7.523 1.00 94.44 169 ARG A CA 1
ATOM 1384 C C . ARG A 1 169 ? -6.374 9.401 7.642 1.00 94.44 169 ARG A C 1
ATOM 1386 O O . ARG A 1 169 ? -5.695 10.001 8.475 1.00 94.44 169 ARG A O 1
ATOM 1393 N N . VAL A 1 170 ? -5.878 8.472 6.838 1.00 92.75 170 VAL A N 1
ATOM 1394 C CA . VAL A 1 170 ? -4.490 8.019 6.882 1.00 92.75 170 VAL A CA 1
ATOM 1395 C C . VAL A 1 170 ? -3.913 7.900 5.484 1.00 92.75 170 VAL A C 1
ATOM 1397 O O . VAL A 1 170 ? -4.575 7.435 4.559 1.00 92.75 170 VAL A O 1
ATOM 1400 N N . ILE A 1 171 ? -2.642 8.273 5.368 1.00 90.81 171 ILE A N 1
ATOM 1401 C CA . ILE A 1 171 ? -1.813 7.941 4.218 1.00 90.81 171 ILE A CA 1
ATOM 1402 C C . ILE A 1 171 ? -0.956 6.746 4.620 1.00 90.81 171 ILE A C 1
ATOM 1404 O O . ILE A 1 171 ? -0.153 6.832 5.549 1.00 90.81 171 ILE A O 1
ATOM 1408 N N . ALA A 1 172 ? -1.141 5.616 3.947 1.00 87.56 172 ALA A N 1
ATOM 1409 C CA . ALA A 1 172 ? -0.372 4.405 4.188 1.00 87.56 172 ALA A CA 1
ATOM 1410 C C . ALA A 1 172 ? 0.616 4.168 3.042 1.00 87.56 172 ALA A C 1
ATOM 1412 O O . ALA A 1 172 ? 0.254 4.202 1.864 1.00 87.56 172 ALA A O 1
ATOM 1413 N N . SER A 1 173 ? 1.874 3.898 3.392 1.00 77.06 173 SER A N 1
ATOM 1414 C CA . SER A 1 173 ? 2.893 3.539 2.407 1.00 77.06 173 SER A CA 1
ATOM 1415 C C . SER A 1 173 ? 2.676 2.124 1.906 1.00 77.06 173 SER A C 1
ATOM 1417 O O . SER A 1 173 ? 2.575 1.185 2.698 1.00 77.06 173 SER A O 1
ATOM 1419 N N . ALA A 1 174 ? 2.694 1.956 0.588 1.00 64.06 174 ALA A N 1
ATOM 1420 C CA . ALA A 1 174 ? 2.930 0.663 -0.018 1.00 64.06 174 ALA A CA 1
ATOM 1421 C C . ALA A 1 174 ? 4.415 0.597 -0.392 1.00 64.06 174 ALA A C 1
ATOM 1423 O O . ALA A 1 174 ? 4.797 1.006 -1.487 1.00 64.06 174 ALA A O 1
ATOM 1424 N N . HIS A 1 175 ? 5.250 0.122 0.539 1.00 63.62 175 HIS A N 1
ATOM 1425 C CA . HIS A 1 175 ? 6.698 0.076 0.352 1.00 63.62 175 HIS A CA 1
ATOM 1426 C C . HIS A 1 175 ? 7.036 -0.679 -0.943 1.00 63.62 175 HIS A C 1
ATOM 1428 O O . HIS A 1 175 ? 6.712 -1.857 -1.137 1.00 63.62 175 HIS A O 1
ATOM 1434 N N . THR A 1 176 ? 7.667 0.036 -1.864 1.00 49.44 176 THR A N 1
ATOM 1435 C CA . THR A 1 176 ? 8.351 -0.522 -3.023 1.00 49.44 176 THR A CA 1
ATOM 1436 C C . THR A 1 176 ? 9.769 -0.822 -2.565 1.00 49.44 176 THR A C 1
ATOM 1438 O O . THR A 1 176 ? 10.541 0.102 -2.310 1.00 49.44 176 THR A O 1
ATOM 1441 N N . GLY A 1 177 ? 10.127 -2.096 -2.408 1.00 41.66 177 GLY A N 1
ATOM 1442 C CA . GLY A 1 177 ? 11.538 -2.462 -2.305 1.00 41.66 177 GLY A CA 1
ATOM 1443 C C . GLY A 1 177 ? 12.208 -2.098 -3.626 1.00 41.66 177 GLY A C 1
ATOM 1444 O O . GLY A 1 177 ? 12.089 -2.871 -4.561 1.00 41.66 177 GLY A O 1
ATOM 1445 N N . LEU A 1 178 ? 12.824 -0.911 -3.686 1.00 37.22 178 LEU A N 1
ATOM 1446 C CA . LEU A 1 178 ? 13.248 -0.204 -4.899 1.00 37.22 178 LEU A CA 1
ATOM 1447 C C . LEU A 1 178 ? 12.132 -0.026 -5.942 1.00 37.22 178 LEU A C 1
ATOM 1449 O O . LEU A 1 178 ? 11.496 -0.981 -6.367 1.00 37.22 178 LEU A O 1
ATOM 1453 N N . ASN A 1 179 ? 11.932 1.222 -6.370 1.00 45.00 179 ASN A N 1
ATOM 1454 C CA . ASN A 1 179 ? 11.583 1.629 -7.735 1.00 45.00 179 ASN A CA 1
ATOM 1455 C C . ASN A 1 179 ? 11.097 0.471 -8.599 1.00 45.00 179 ASN A C 1
ATOM 1457 O O . ASN A 1 179 ? 11.866 -0.181 -9.304 1.00 45.00 179 ASN A O 1
ATOM 1461 N N . MET A 1 180 ? 9.825 0.156 -8.419 1.00 45.88 180 MET A N 1
ATOM 1462 C CA . MET A 1 180 ? 9.205 -0.951 -9.103 1.00 45.88 180 MET A CA 1
ATOM 1463 C C . MET A 1 1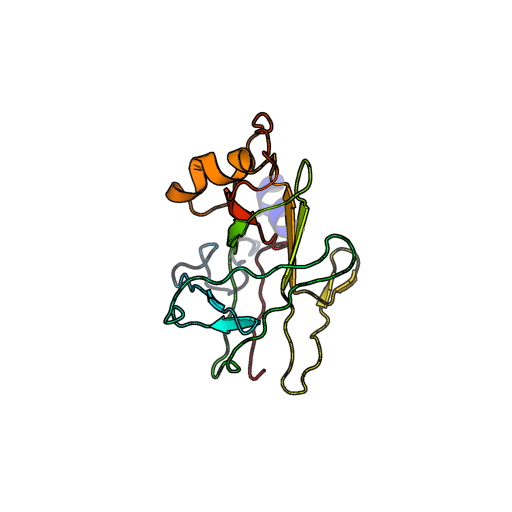80 ? 9.325 -0.734 -10.604 1.00 45.88 180 MET A C 1
ATOM 1465 O O . MET A 1 180 ? 9.065 0.351 -11.091 1.00 45.88 180 MET A O 1
ATOM 1469 N N . PHE A 1 181 ? 9.705 -1.779 -11.323 1.00 49.69 181 PHE A N 1
ATOM 1470 C CA . PHE A 1 181 ? 9.565 -1.854 -12.768 1.00 49.69 181 PHE A CA 1
ATOM 1471 C C . PHE A 1 181 ? 8.689 -3.065 -13.035 1.00 49.69 181 PHE A C 1
ATOM 1473 O O . PHE A 1 181 ? 9.165 -4.190 -13.169 1.00 49.69 181 PHE A O 1
ATOM 1480 N N . ALA A 1 182 ? 7.379 -2.851 -13.008 1.00 51.91 182 ALA A N 1
ATOM 1481 C CA . ALA A 1 182 ? 6.431 -3.847 -13.471 1.00 51.91 182 ALA A CA 1
ATOM 1482 C C . ALA A 1 182 ? 5.935 -3.378 -14.832 1.00 51.91 182 ALA A C 1
ATOM 1484 O O . ALA A 1 182 ? 5.086 -2.495 -14.888 1.00 51.91 182 ALA A O 1
ATOM 1485 N N . ARG A 1 183 ? 6.479 -3.947 -15.914 1.00 51.47 183 ARG A N 1
ATOM 1486 C CA . ARG A 1 183 ? 5.857 -3.837 -17.234 1.00 51.47 183 ARG A CA 1
ATOM 1487 C C . ARG A 1 183 ? 4.655 -4.772 -17.235 1.00 51.47 183 ARG A C 1
ATOM 1489 O O . ARG A 1 183 ? 4.798 -5.974 -17.455 1.00 51.47 183 ARG A O 1
ATOM 1496 N N . LEU A 1 184 ? 3.495 -4.231 -16.896 1.00 54.38 184 LEU A N 1
ATOM 1497 C CA . LEU A 1 184 ? 2.236 -4.968 -16.903 1.00 54.38 184 LEU A CA 1
ATOM 1498 C C . LEU A 1 184 ? 1.667 -4.892 -18.321 1.00 54.38 184 LEU A C 1
ATOM 1500 O O . LEU A 1 184 ? 1.696 -3.821 -18.913 1.00 54.38 184 LEU A O 1
ATOM 1504 N N . GLY A 1 185 ? 1.272 -6.032 -18.890 1.00 51.03 185 GLY A N 1
ATOM 1505 C CA . GLY A 1 185 ? 0.751 -6.163 -20.257 1.00 51.03 185 GLY A CA 1
ATOM 1506 C C . GLY A 1 185 ? -0.706 -6.565 -20.305 1.00 51.03 185 GLY A C 1
ATOM 1507 O O . GLY A 1 185 ? -1.405 -6.302 -19.335 1.00 51.03 185 GLY A O 1
ATOM 1508 N N . HIS A 1 186 ? -1.126 -7.234 -21.391 1.00 39.06 186 HIS A N 1
ATOM 1509 C CA . HIS A 1 186 ? -2.378 -7.999 -21.425 1.00 39.06 186 HIS A CA 1
ATOM 1510 C C . HIS A 1 186 ? -2.400 -8.974 -20.237 1.00 39.06 186 HIS A C 1
ATOM 1512 O O . HIS A 1 186 ? -1.808 -10.052 -20.255 1.00 39.06 186 HIS A O 1
ATOM 1518 N N . VAL A 1 187 ? -2.998 -8.479 -19.167 1.00 43.56 187 VAL A N 1
ATOM 1519 C CA . VAL A 1 187 ? -3.570 -9.181 -18.027 1.00 43.56 187 VAL A CA 1
ATOM 1520 C C . VAL A 1 187 ? -5.065 -9.237 -18.291 1.00 43.56 187 VAL A C 1
ATOM 1522 O O . VAL A 1 187 ? -5.519 -8.390 -19.091 1.00 43.56 187 VAL A O 1
#

Sequence (187 aa):
MQRKFLDYFLFDKKDNGMLETLYREDETSFPPFDTQEVSFYLTPEKRLSLKYPAGEKQELSYQGFRDNITFILESPFAEYFEILGSPYLDLEVRTGAEDLDLFIYRRAIDENGKTVVLKGNHGEPMDSFTRGCFRLSHRDEVAKDFDKVRVICQPPTPKSGVVPGQIYRVIASAHTGLNMFARLGHV

Secondary structure (DSSP, 8-state):
-HHHHHHHHHH----SS-S--SSSTT--SSS-TT------EEPTTSEEESSPPPS--------TTT-----EESS--SS-EE--S--EEEEEEE-SSS--EEEEEE--B-TTSPBPPEE-TTS-EES-SEEEEEEGGGHHHHHTTHHHH-S------------TT-EEEEEEE---SSS---EE---

pLDDT: mean 84.09, std 13.09, range [37.22, 98.0]